Protein AF-A0A7W7GGV2-F1 (afdb_monomer)

Mean predicted aligned error: 8.54 Å

Organism: NCBI:txid68233

InterPro domains:
  IPR011251 Luciferase-like domain [PF00296] (2-219)
  IPR036661 Luciferase-like domain superfamily [G3DSA:3.20.20.30] (1-245)
  IPR036661 Luciferase-like domain superfamily [SSF51679] (3-219)
  IPR050564 F420-dependent glucose-6-phosphate dehydrogenase/mer [PTHR43244] (4-189)

Foldseek 3Di:
DALLQDPLLVLLVVLLVCCVVVVNPAAAEYENAACCCNCVVRVTDSPPSLQSVLQSLVQSVCQQVQHFGADDGPVDGVPDPDDPHDGDHDPRYRPDDHFYEYADQALSVLLSRLARGQEYQDDLDDPQQCVPRRVVSSVNSVVVNVHDCPRYDYNYDDDDDDDPDVVSVVVVLLVVLVVLLCLLAPSHDPVDRSSVVRVCSSVCVPLSVQSNVCVVVVHPCSSVSDDPPPRPDDPDDDDDDPDPDPDPDPDDDDD

Radius of gyration: 21.1 Å; Cα contacts (8 Å, |Δi|>4): 360; chains: 1; bounding box: 54×41×68 Å

Solvent-accessible surface area (backbone atoms only — not comparable to full-atom values): 14900 Å² total; per-residue (Å²): 86,54,64,71,80,52,59,41,68,60,53,32,53,52,47,34,53,46,18,53,75,52,70,63,72,42,68,44,50,36,27,68,76,51,53,68,52,34,36,65,70,67,69,32,83,74,61,65,56,67,59,43,49,51,54,33,51,54,48,24,49,35,50,54,74,52,40,62,38,70,42,88,56,96,76,48,58,37,46,56,83,97,63,92,62,64,64,51,55,68,89,73,70,48,83,50,78,72,51,39,24,31,46,46,62,50,56,67,46,26,21,49,30,31,46,78,34,40,20,38,41,48,67,77,79,47,83,92,21,32,58,70,49,46,46,47,30,23,52,53,10,15,55,75,56,76,45,68,70,91,71,50,45,79,49,66,80,81,90,84,85,88,57,95,46,70,66,53,37,53,52,50,51,58,52,51,38,47,56,50,42,40,46,39,44,59,75,39,53,99,89,52,39,64,55,26,55,33,38,32,58,34,75,34,45,69,60,38,50,52,34,32,53,31,50,74,71,70,42,87,60,41,59,65,79,61,68,78,79,79,76,78,66,78,80,96,72,91,82,91,74,88,78,85,79,81,77,88,73,85,81,80,80,82,131

Nearest PDB structures (foldseek):
  1rhc-assembly1_A-2  TM=8.806E-01  e=1.059E-05  Methanoculleus thermophilus
  8cbb-asse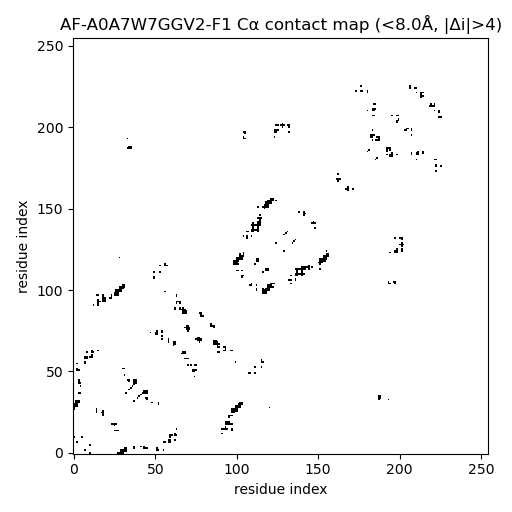mbly1_B  TM=6.828E-01  e=8.511E-06  Enhygromyxa salina
  8cbb-assembly2_C  TM=6.968E-01  e=1.640E-05  Enhygromyxa salina
  2b81-assembly2_C  TM=7.596E-01  e=6.795E-05  Bacillus cereus
  6fri-assembly2_C  TM=6.519E-01  e=1.452E-03  Photobacterium leiognathi

Secondary structure (DSSP, 8-state):
-BTTSS-HHHHHHHHHHHHHHHTS---EEEB---HIIIIIIT------HHHHHHHHHHHHHHHHTT----EE-SS-EESPTTSS------SS--SS---EEEE--SHHHHHHHHHH-SEEEE-S--HHHHIIIIIHHHHHHHHHTT--GGG-EEEE-------SSHHHHHHHHHHHHHHHHHHHHHSS-SS--HHHHHHIIIIIHHHHHHHHHHHHTT-GGGGGS--GGGTS---S-S-----------------

Sequence (255 aa):
MQVGTRPPVALAQTAITLSNLSGNRFLLGLGPSGPQVIDGLHGVPFARPLARMRETVEIVRQVVDGGKISCSGSEFDIPLPGGEAVPMRLSMRAEHPVPVHLAALSPAMLRLTGQVADGWLGTSFVPEGAAEACFTPLDGGLAAAGRAPAGFEVCQGAEVAFARDEEALAAMVAGRKRELAFSLGSMGSASTNFYNRAHIRQGWAEVAAEVRRRRQAGDGTVRQVWSPTRWCWPPRSSARRRWSGGACVSGATPG

pLDDT: mean 84.57, std 20.29, range [26.52, 98.75]

Structure (mmCIF, N/CA/C/O backbone):
data_AF-A0A7W7GGV2-F1
#
_entry.id   AF-A0A7W7GGV2-F1
#
loop_
_atom_site.group_PDB
_atom_site.id
_atom_site.type_symbol
_atom_site.label_atom_id
_atom_site.label_alt_id
_atom_site.label_comp_id
_atom_site.label_asym_id
_atom_site.label_entity_id
_atom_site.label_seq_id
_atom_site.pdbx_PDB_ins_code
_atom_site.Cartn_x
_atom_site.Cartn_y
_atom_site.Cartn_z
_atom_site.occupancy
_atom_site.B_iso_or_equiv
_atom_site.auth_seq_id
_atom_site.auth_comp_id
_atom_site.auth_asym_id
_atom_site.auth_atom_id
_atom_site.pdbx_PDB_model_num
ATOM 1 N N . MET A 1 1 ? -4.583 5.783 -1.902 1.00 93.44 1 MET A N 1
ATOM 2 C CA . MET A 1 1 ? -4.265 6.864 -0.945 1.00 93.44 1 MET A CA 1
ATOM 3 C C . MET A 1 1 ? -2.940 6.560 -0.260 1.00 93.44 1 MET A C 1
ATOM 5 O O . MET A 1 1 ? -2.600 5.394 -0.099 1.00 93.44 1 MET A O 1
ATOM 9 N N . GLN A 1 2 ? -2.171 7.588 0.095 1.00 93.62 2 GLN A N 1
ATOM 10 C CA . GLN A 1 2 ? -0.872 7.428 0.754 1.00 93.62 2 GLN A CA 1
ATOM 11 C C . GLN A 1 2 ? -1.061 7.473 2.274 1.00 93.62 2 GLN A C 1
ATOM 13 O O . GLN A 1 2 ? -1.612 8.443 2.785 1.00 93.62 2 GLN A O 1
ATOM 18 N N . VAL A 1 3 ? -0.612 6.450 3.005 1.00 93.44 3 VAL A N 1
ATOM 19 C CA . VAL A 1 3 ? -0.875 6.345 4.461 1.00 93.44 3 VAL A CA 1
ATOM 20 C C . VAL A 1 3 ? -0.076 7.336 5.312 1.00 93.44 3 VAL A C 1
ATOM 22 O O . VAL A 1 3 ? -0.383 7.544 6.479 1.00 93.44 3 VAL A O 1
ATOM 25 N N . GLY A 1 4 ? 0.958 7.960 4.743 1.00 89.94 4 GLY A N 1
ATOM 26 C CA . GLY A 1 4 ? 1.766 8.967 5.434 1.00 89.94 4 GLY A CA 1
ATOM 27 C C . GLY A 1 4 ? 1.165 10.373 5.426 1.00 89.94 4 GLY A C 1
ATOM 28 O O . GLY A 1 4 ? 1.614 11.210 6.192 1.00 89.94 4 GLY A O 1
ATOM 29 N N . THR A 1 5 ? 0.171 10.662 4.583 1.00 93.62 5 THR A N 1
ATOM 30 C CA . THR A 1 5 ? -0.235 12.056 4.316 1.00 93.62 5 THR A CA 1
ATOM 31 C C . THR A 1 5 ? -1.519 12.480 5.017 1.00 93.62 5 THR A C 1
ATOM 33 O O . THR A 1 5 ? -1.871 13.657 4.990 1.00 93.62 5 THR A O 1
ATOM 36 N N . ARG A 1 6 ? -2.246 11.536 5.625 1.00 92.75 6 ARG A N 1
ATOM 37 C CA . ARG A 1 6 ? -3.517 11.780 6.316 1.00 92.75 6 ARG A CA 1
ATOM 38 C C . ARG A 1 6 ? -3.651 10.847 7.519 1.00 92.75 6 ARG A C 1
ATOM 40 O O . ARG A 1 6 ? -3.224 9.697 7.418 1.00 92.75 6 ARG A O 1
ATOM 47 N N . PRO A 1 7 ? -4.276 11.292 8.622 1.00 95.44 7 PRO A N 1
ATOM 48 C CA . PRO A 1 7 ? -4.556 10.412 9.748 1.00 95.44 7 PRO A CA 1
ATOM 49 C C . PRO A 1 7 ? -5.546 9.293 9.353 1.00 95.44 7 PRO A C 1
ATOM 51 O O . PRO A 1 7 ? -6.434 9.532 8.525 1.00 95.44 7 PRO A O 1
ATOM 54 N N . PRO A 1 8 ? -5.451 8.091 9.959 1.00 97.06 8 PRO A N 1
ATOM 55 C CA . PRO A 1 8 ? -6.276 6.934 9.592 1.00 97.06 8 PRO A CA 1
ATOM 56 C C . PRO A 1 8 ? -7.789 7.178 9.661 1.00 97.06 8 PRO A C 1
ATOM 58 O O . PRO A 1 8 ? -8.525 6.733 8.782 1.00 97.06 8 PRO A O 1
ATOM 61 N N . VAL A 1 9 ? -8.261 7.947 10.648 1.00 97.31 9 VAL A N 1
ATOM 62 C CA . VAL A 1 9 ? -9.690 8.281 10.784 1.00 97.31 9 VAL A CA 1
ATOM 63 C C . VAL A 1 9 ? -10.186 9.118 9.598 1.00 97.31 9 VAL A C 1
ATOM 65 O O . VAL A 1 9 ? -11.257 8.840 9.067 1.00 97.31 9 VAL A O 1
ATOM 68 N N . ALA A 1 10 ? -9.393 10.077 9.107 1.00 97.31 10 ALA A N 1
ATOM 69 C CA . ALA A 1 10 ? -9.760 10.879 7.936 1.00 97.31 10 ALA A CA 1
ATOM 70 C C . ALA A 1 10 ? -9.770 10.046 6.640 1.00 97.31 10 ALA A C 1
ATOM 72 O O . ALA A 1 10 ? -10.610 10.257 5.758 1.00 97.31 10 ALA A O 1
ATOM 73 N N . LEU A 1 11 ? -8.859 9.070 6.523 1.00 97.50 11 LEU A N 1
ATOM 74 C CA . LEU A 1 11 ? -8.878 8.098 5.425 1.00 97.50 11 LEU A CA 1
ATOM 75 C C . LEU A 1 11 ? -10.167 7.270 5.454 1.00 97.50 11 LEU A C 1
ATOM 77 O O . LEU A 1 11 ? -10.828 7.148 4.425 1.00 97.50 11 LEU A O 1
ATOM 81 N N . ALA A 1 12 ? -10.554 6.768 6.628 1.00 97.12 12 ALA A N 1
ATOM 82 C CA . ALA A 1 12 ? -11.779 5.997 6.799 1.00 97.12 12 ALA A CA 1
ATOM 83 C C . ALA A 1 12 ? -13.041 6.823 6.507 1.00 97.12 12 ALA A C 1
ATOM 85 O O . ALA A 1 12 ? -13.909 6.354 5.779 1.00 97.12 12 ALA A O 1
ATOM 86 N N . GLN A 1 13 ? -13.122 8.073 6.979 1.00 97.56 13 GLN A N 1
ATOM 87 C CA . GLN A 1 13 ? -14.221 8.989 6.638 1.00 97.56 13 GLN A CA 1
ATOM 88 C C . GLN A 1 13 ? -14.349 9.174 5.124 1.00 97.56 13 GLN A C 1
ATOM 90 O O . GLN A 1 13 ? -15.439 9.059 4.570 1.00 97.56 13 GLN A O 1
ATOM 95 N N . THR A 1 14 ? -13.224 9.403 4.440 1.00 97.50 14 THR A N 1
ATOM 96 C CA . THR A 1 14 ? -13.209 9.525 2.976 1.00 97.50 14 THR A CA 1
ATOM 97 C C . THR A 1 14 ? -13.708 8.238 2.316 1.00 97.50 14 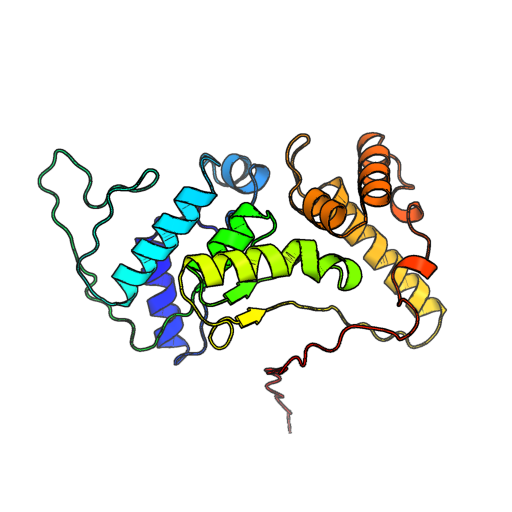THR A C 1
ATOM 99 O O . THR A 1 14 ? -14.510 8.289 1.387 1.00 97.50 14 THR A O 1
ATOM 102 N N . ALA A 1 15 ? -13.254 7.083 2.805 1.00 97.69 15 ALA A N 1
ATOM 103 C CA . ALA A 1 15 ? -13.617 5.782 2.265 1.00 97.69 15 ALA A CA 1
ATOM 104 C C . ALA A 1 15 ? -15.111 5.463 2.446 1.00 97.69 15 ALA A C 1
ATOM 106 O O . ALA A 1 15 ? -15.751 5.024 1.496 1.00 97.69 15 ALA A O 1
ATOM 107 N N . ILE A 1 16 ? -15.675 5.747 3.625 1.00 97.75 16 ILE A N 1
ATOM 108 C CA . ILE A 1 16 ? -17.109 5.600 3.914 1.00 97.75 16 ILE A CA 1
ATOM 109 C C . ILE A 1 16 ? -17.928 6.482 2.972 1.00 97.75 16 ILE A C 1
ATOM 111 O O . ILE A 1 16 ? -18.834 5.987 2.306 1.00 97.75 16 ILE A O 1
ATOM 115 N N . THR A 1 17 ? -17.578 7.767 2.857 1.00 97.62 17 THR A N 1
ATOM 116 C CA . THR A 1 17 ? -18.287 8.700 1.972 1.00 97.62 17 THR A CA 1
ATOM 117 C C . THR A 1 17 ? -18.291 8.204 0.529 1.00 97.62 17 THR A C 1
ATOM 119 O O . THR A 1 17 ? -19.341 8.159 -0.104 1.00 97.62 17 THR A O 1
ATOM 122 N N . LEU A 1 18 ? -17.132 7.799 0.002 1.00 97.88 18 LEU A N 1
ATOM 123 C CA . LEU A 1 18 ? -17.033 7.307 -1.373 1.00 97.88 18 LEU A CA 1
ATOM 124 C C . LEU A 1 18 ? -17.761 5.972 -1.563 1.00 97.88 18 LEU A C 1
ATOM 126 O O . LEU A 1 18 ? -18.391 5.778 -2.599 1.00 97.88 18 LEU A O 1
ATOM 130 N N . SER A 1 19 ? -17.719 5.076 -0.575 1.00 97.56 19 SER A N 1
ATOM 131 C CA . SER A 1 19 ? -18.444 3.805 -0.629 1.00 97.56 19 SER A CA 1
ATOM 132 C C . SER A 1 19 ? -19.952 4.017 -0.712 1.00 97.56 19 SER A C 1
ATOM 134 O O . SER A 1 19 ? -20.564 3.539 -1.672 1.00 97.56 19 SER A O 1
ATOM 136 N N . ASN A 1 20 ? -20.523 4.820 0.191 1.00 97.31 20 ASN A N 1
ATOM 137 C CA . ASN A 1 20 ? -21.957 5.114 0.203 1.00 97.31 20 ASN A CA 1
ATOM 138 C C . ASN A 1 20 ? -22.382 5.846 -1.084 1.00 97.31 20 ASN A C 1
ATOM 140 O O . ASN A 1 20 ? -23.326 5.427 -1.747 1.00 97.31 20 ASN A O 1
ATOM 144 N N . LEU A 1 21 ? -21.638 6.876 -1.516 1.00 97.75 21 LEU A N 1
ATOM 145 C CA . LEU A 1 21 ? -21.943 7.607 -2.757 1.00 97.75 21 LEU A CA 1
ATOM 146 C C . LEU A 1 21 ? -21.867 6.729 -4.009 1.00 97.75 21 LEU A C 1
ATOM 148 O O . LEU A 1 21 ? -22.590 6.947 -4.979 1.00 97.75 21 LEU A O 1
ATOM 152 N N . SER A 1 22 ? -20.954 5.759 -4.018 1.00 97.31 22 SER A N 1
ATOM 153 C CA . SER A 1 22 ? -20.760 4.886 -5.171 1.00 97.31 22 SER A CA 1
ATOM 154 C C . SER A 1 22 ? -21.764 3.734 -5.240 1.00 97.31 22 SER A C 1
ATOM 156 O O . SER A 1 22 ? -21.856 3.113 -6.301 1.00 97.31 22 SER A O 1
ATOM 158 N N . GLY A 1 23 ? -22.496 3.450 -4.156 1.00 95.06 23 GLY A N 1
ATOM 159 C CA . GLY A 1 23 ? -23.357 2.274 -4.042 1.00 95.06 23 GLY A CA 1
ATOM 160 C C . GLY A 1 23 ? -22.554 0.972 -4.075 1.00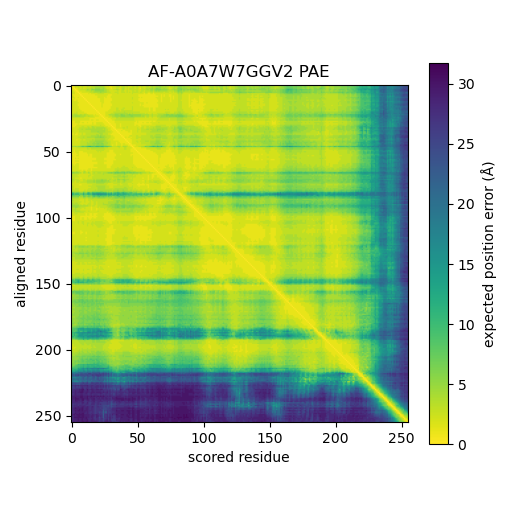 95.06 23 GLY A C 1
ATOM 161 O O . GLY A 1 23 ? -22.810 0.119 -4.921 1.00 95.06 23 GLY A O 1
ATOM 162 N N . ASN A 1 24 ? -21.549 0.843 -3.200 1.00 94.06 24 ASN A N 1
ATOM 163 C CA . ASN A 1 24 ? -20.688 -0.345 -3.072 1.00 94.06 24 ASN A CA 1
ATOM 164 C C . ASN A 1 24 ? -19.761 -0.614 -4.281 1.00 94.06 24 ASN A C 1
ATOM 166 O O . ASN A 1 24 ? -19.466 -1.761 -4.611 1.00 94.06 24 ASN A O 1
ATOM 170 N N . ARG A 1 25 ? -19.295 0.436 -4.971 1.00 95.81 25 ARG A N 1
ATOM 171 C CA . ARG A 1 25 ? -18.333 0.324 -6.094 1.00 95.81 25 ARG A CA 1
ATOM 172 C C . ARG A 1 25 ? -16.939 0.855 -5.758 1.00 95.81 25 ARG A C 1
ATOM 174 O O . ARG A 1 25 ? -16.064 0.897 -6.621 1.00 95.81 25 ARG A O 1
ATOM 181 N N . PHE A 1 26 ? -16.738 1.303 -4.524 1.00 96.75 26 PHE A N 1
ATOM 182 C CA . PHE A 1 26 ? -15.475 1.851 -4.055 1.00 96.75 26 PHE A CA 1
ATOM 183 C C . PHE A 1 26 ? -14.639 0.786 -3.342 1.00 96.75 26 PHE A C 1
ATOM 185 O O . PHE A 1 26 ? -15.142 0.059 -2.490 1.00 96.75 26 PHE A O 1
ATOM 192 N N . LEU A 1 27 ? -13.337 0.775 -3.628 1.00 96.44 27 LEU A N 1
ATOM 193 C CA . LEU A 1 27 ? -12.328 0.057 -2.852 1.00 96.44 27 LEU A CA 1
ATOM 194 C C . LEU A 1 27 ? -11.275 1.039 -2.334 1.00 96.44 27 LEU A C 1
ATOM 196 O O . LEU A 1 27 ? -10.872 1.978 -3.029 1.00 96.44 27 LEU A O 1
ATOM 200 N N . LEU A 1 28 ? -10.801 0.819 -1.110 1.00 98.31 28 LEU A N 1
ATOM 201 C CA . LEU A 1 28 ? -9.773 1.642 -0.490 1.00 98.31 28 LEU A CA 1
ATOM 202 C C . LEU A 1 28 ? -8.383 1.086 -0.811 1.00 98.31 28 LEU A C 1
ATOM 204 O O . LEU A 1 28 ? -7.851 0.231 -0.108 1.00 98.31 28 LEU A O 1
ATOM 208 N N . GLY A 1 29 ? -7.757 1.625 -1.855 1.00 98.12 29 GLY A N 1
ATOM 209 C CA . GLY A 1 29 ? -6.344 1.374 -2.136 1.00 98.12 29 GLY A CA 1
ATOM 210 C C . GLY A 1 29 ? -5.430 2.189 -1.216 1.00 98.12 29 GLY A C 1
ATOM 211 O O . GLY A 1 29 ? -5.535 3.418 -1.191 1.00 98.12 29 GLY A O 1
ATOM 212 N N . LEU A 1 30 ? -4.490 1.556 -0.515 1.00 98.38 30 LEU A N 1
ATOM 213 C CA . LEU A 1 30 ? -3.506 2.196 0.365 1.00 98.38 30 LEU A CA 1
ATOM 214 C C . LEU A 1 30 ? -2.074 1.873 -0.071 1.00 98.38 30 LEU A C 1
ATOM 216 O O . LEU A 1 30 ? -1.778 0.769 -0.509 1.00 98.38 30 LEU A O 1
ATOM 220 N N . GLY A 1 31 ? -1.156 2.826 0.070 1.00 96.56 31 GLY A N 1
ATOM 221 C CA . GLY A 1 31 ? 0.263 2.607 -0.210 1.00 96.56 31 GLY A CA 1
ATOM 222 C C . GLY A 1 31 ? 1.163 3.447 0.695 1.00 96.56 31 GLY A C 1
ATOM 223 O O . GLY A 1 31 ? 0.764 4.539 1.106 1.00 96.56 31 GLY A O 1
ATOM 224 N N . PRO A 1 32 ? 2.384 2.976 1.006 1.00 94.06 32 PRO A N 1
ATOM 225 C CA . PRO A 1 32 ? 3.334 3.732 1.821 1.00 94.06 32 PRO A CA 1
ATOM 226 C C . PRO A 1 32 ? 3.941 4.914 1.057 1.00 94.06 32 PRO A C 1
ATOM 228 O O . PRO A 1 32 ? 4.395 5.867 1.677 1.00 94.06 32 PRO A O 1
ATOM 231 N N . SER A 1 33 ? 3.929 4.866 -0.283 1.00 92.25 33 SER A N 1
ATOM 232 C CA . SER A 1 33 ? 4.767 5.716 -1.136 1.00 92.25 33 SER A CA 1
ATOM 233 C C . SER A 1 33 ? 6.265 5.527 -0.820 1.00 92.25 33 SER A C 1
ATOM 235 O O . SER A 1 33 ? 6.659 4.504 -0.254 1.00 92.25 33 SER A O 1
ATOM 237 N N . GLY A 1 34 ? 7.114 6.462 -1.250 1.00 90.31 34 GLY A N 1
ATOM 238 C CA . GLY A 1 34 ? 8.551 6.475 -0.965 1.00 90.31 34 GLY A CA 1
ATOM 239 C C . GLY A 1 34 ? 9.010 7.776 -0.299 1.00 90.31 34 GLY A C 1
ATOM 240 O O . GLY A 1 34 ? 8.268 8.761 -0.311 1.00 90.31 34 GLY A O 1
ATOM 241 N N . PRO A 1 35 ? 10.248 7.812 0.228 1.00 89.62 35 PRO A N 1
ATOM 242 C CA . PRO A 1 35 ? 10.761 8.940 1.012 1.00 89.62 35 PRO A CA 1
ATOM 243 C C . PRO A 1 35 ? 10.778 10.257 0.228 1.00 89.62 35 PRO A C 1
ATOM 245 O O . PRO A 1 35 ? 10.416 11.294 0.761 1.00 89.62 35 PRO A O 1
ATOM 248 N N . GLN A 1 36 ? 11.082 10.234 -1.075 1.00 88.81 36 GLN A N 1
ATOM 249 C CA . GLN A 1 36 ? 11.046 11.450 -1.904 1.00 88.81 36 GLN A CA 1
ATOM 250 C C . GLN A 1 36 ? 9.672 12.135 -1.907 1.00 88.81 36 GLN A C 1
ATOM 252 O O . GLN A 1 36 ? 9.596 13.355 -1.977 1.00 88.81 36 GLN A O 1
ATOM 257 N N . VAL A 1 37 ? 8.593 11.356 -1.832 1.00 90.56 37 VAL A N 1
ATOM 258 C CA . VAL A 1 37 ? 7.229 11.887 -1.827 1.00 90.56 37 VAL A CA 1
ATOM 259 C C . VAL A 1 37 ? 6.793 12.212 -0.401 1.00 90.56 37 VAL A C 1
ATOM 261 O O . VAL A 1 37 ? 6.268 13.288 -0.153 1.00 90.56 37 VAL A O 1
ATOM 264 N N . ILE A 1 38 ? 7.011 11.305 0.550 1.00 92.81 38 ILE A N 1
ATOM 265 C CA . ILE A 1 38 ? 6.524 11.483 1.924 1.00 92.81 38 ILE A CA 1
ATOM 266 C C . ILE A 1 38 ? 7.350 12.534 2.678 1.00 92.81 38 ILE A C 1
ATOM 268 O O . ILE A 1 38 ? 6.776 13.532 3.112 1.00 92.81 38 ILE A O 1
ATOM 272 N N . ASP A 1 39 ? 8.677 12.385 2.724 1.00 91.44 39 ASP A N 1
ATOM 273 C CA . ASP A 1 39 ? 9.565 13.377 3.344 1.00 91.44 39 ASP A CA 1
ATOM 274 C C . ASP A 1 39 ? 9.662 14.634 2.479 1.00 91.44 39 ASP A C 1
ATOM 276 O O . ASP A 1 39 ? 9.472 15.748 2.956 1.00 91.44 39 ASP A O 1
ATOM 280 N N . GLY A 1 40 ? 9.966 14.453 1.189 1.00 90.94 40 GLY A N 1
ATOM 281 C CA . GLY A 1 40 ? 10.350 15.560 0.312 1.00 90.94 40 GLY A CA 1
ATOM 282 C C . GLY A 1 40 ? 9.188 16.448 -0.133 1.00 90.94 40 GLY A C 1
ATOM 283 O O . GLY A 1 40 ? 9.318 17.667 -0.111 1.00 90.94 40 GLY A O 1
ATOM 284 N N . LEU A 1 41 ? 8.061 15.856 -0.545 1.00 92.69 41 LEU A N 1
ATOM 285 C CA . LEU A 1 41 ? 6.909 16.615 -1.052 1.00 92.69 41 LEU A CA 1
ATOM 286 C C . LEU A 1 41 ? 5.906 16.966 0.053 1.00 92.69 41 LEU A C 1
ATOM 288 O O . LEU A 1 41 ? 5.369 18.070 0.055 1.00 92.69 41 LEU A O 1
ATOM 292 N N . HIS A 1 42 ? 5.629 16.038 0.970 1.00 94.44 42 HIS A N 1
ATOM 293 C CA . HIS A 1 42 ? 4.619 16.239 2.013 1.00 94.44 42 HIS A CA 1
ATOM 294 C C . HIS A 1 42 ? 5.185 16.723 3.351 1.00 94.44 42 HIS A C 1
ATOM 296 O O . HIS A 1 42 ? 4.399 17.100 4.216 1.00 94.44 42 HIS A O 1
ATOM 302 N N . GLY A 1 43 ? 6.510 16.721 3.536 1.00 93.69 43 GLY A N 1
ATOM 303 C CA . GLY A 1 43 ? 7.136 17.153 4.787 1.00 93.69 43 GLY A CA 1
ATOM 304 C C . GLY A 1 43 ? 6.821 16.247 5.980 1.00 93.69 43 GLY A C 1
ATOM 305 O O . GLY A 1 43 ? 6.914 16.690 7.122 1.00 93.69 43 GLY A O 1
ATOM 306 N N . VAL A 1 44 ? 6.418 14.994 5.738 1.00 93.81 44 VAL A N 1
ATOM 307 C CA . VAL A 1 44 ? 6.100 14.022 6.792 1.00 93.81 44 VAL A CA 1
ATOM 308 C C . VAL A 1 44 ? 7.221 12.989 6.875 1.00 93.81 44 VAL A C 1
ATOM 310 O O . VAL A 1 44 ? 7.574 12.440 5.838 1.00 93.81 44 VAL A O 1
ATOM 313 N N . PRO A 1 45 ? 7.733 12.645 8.072 1.00 91.75 45 PRO A N 1
ATOM 314 C CA . PRO A 1 45 ? 8.748 11.608 8.210 1.00 91.75 45 PRO A CA 1
ATOM 315 C C . PRO A 1 45 ? 8.308 10.243 7.652 1.00 91.75 45 PRO A C 1
ATOM 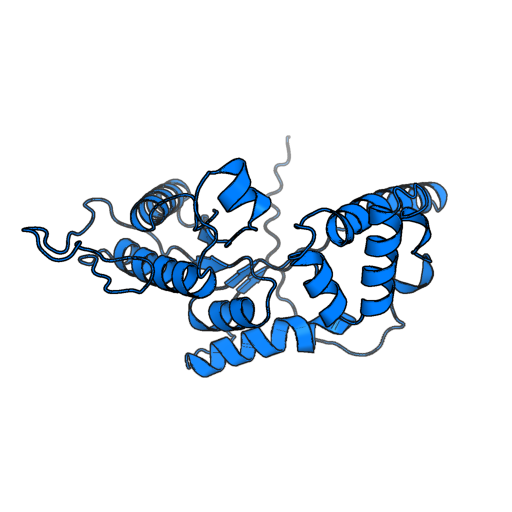317 O O . PRO A 1 45 ? 7.323 9.650 8.100 1.00 91.75 45 PRO A O 1
ATOM 320 N N . PHE A 1 46 ? 9.088 9.684 6.730 1.00 91.44 46 PHE A N 1
ATOM 321 C CA . PHE A 1 46 ? 8.950 8.339 6.184 1.00 91.44 46 PHE A CA 1
ATOM 322 C C . PHE A 1 46 ? 9.567 7.313 7.144 1.00 91.44 46 PHE A C 1
ATOM 324 O O . PHE A 1 46 ? 10.547 6.626 6.845 1.00 91.44 46 PHE A O 1
ATOM 331 N N . ALA A 1 47 ? 8.984 7.214 8.336 1.00 87.94 47 ALA A N 1
ATOM 332 C CA . ALA A 1 47 ? 9.392 6.272 9.367 1.00 87.94 47 ALA A CA 1
ATOM 333 C C . ALA A 1 47 ? 8.461 5.053 9.411 1.00 87.94 47 ALA A C 1
ATOM 335 O O . ALA A 1 47 ? 7.262 5.151 9.158 1.00 87.94 47 ALA A O 1
ATOM 336 N N . ARG A 1 48 ? 9.044 3.886 9.724 1.00 92.88 48 ARG A N 1
ATOM 337 C CA . ARG A 1 48 ? 8.343 2.628 10.059 1.00 92.88 48 ARG A CA 1
ATOM 338 C C . ARG A 1 48 ? 7.106 2.331 9.177 1.00 92.88 48 ARG A C 1
ATOM 340 O O . ARG A 1 48 ? 6.033 2.025 9.697 1.00 92.88 48 ARG A O 1
ATOM 347 N N . PRO A 1 49 ? 7.236 2.320 7.833 1.00 94.44 49 PRO A N 1
ATOM 348 C CA . PRO A 1 49 ? 6.090 2.213 6.923 1.00 94.44 49 PRO A CA 1
ATOM 349 C C . PRO A 1 49 ? 5.259 0.934 7.108 1.00 94.44 49 PRO A C 1
ATOM 351 O O . PRO A 1 49 ? 4.069 0.936 6.809 1.00 94.44 49 PRO A O 1
ATOM 354 N N . LEU A 1 50 ? 5.863 -0.157 7.598 1.00 96.94 50 LEU A N 1
ATOM 355 C CA . LEU A 1 50 ? 5.152 -1.404 7.910 1.00 96.94 50 LEU A CA 1
ATOM 356 C C . LEU A 1 50 ? 4.198 -1.247 9.097 1.00 96.94 50 LEU A C 1
ATOM 358 O O . LEU A 1 50 ? 3.037 -1.630 8.984 1.00 96.94 50 LEU A O 1
ATOM 362 N N . ALA A 1 51 ? 4.682 -0.683 10.207 1.00 97.31 51 ALA A N 1
ATOM 363 C CA . ALA A 1 51 ? 3.865 -0.451 11.395 1.00 97.31 51 ALA A CA 1
ATOM 364 C C . ALA A 1 51 ? 2.744 0.540 11.077 1.00 97.31 51 ALA A C 1
ATOM 366 O O . ALA A 1 51 ? 1.575 0.245 11.300 1.00 97.31 51 ALA A O 1
ATOM 367 N N . ARG A 1 52 ? 3.087 1.639 10.393 1.00 97.25 52 ARG A N 1
ATOM 368 C CA . ARG A 1 52 ? 2.116 2.660 9.989 1.00 97.25 52 ARG A CA 1
ATOM 369 C C . ARG A 1 52 ? 1.010 2.080 9.130 1.00 97.25 52 ARG A C 1
ATOM 371 O O . ARG A 1 52 ? -0.157 2.382 9.354 1.00 97.25 52 ARG A O 1
ATOM 378 N N . MET A 1 53 ? 1.368 1.255 8.146 1.00 98.31 53 MET A N 1
ATOM 379 C CA . MET A 1 53 ? 0.390 0.601 7.284 1.00 98.31 53 MET A CA 1
ATOM 380 C C . MET A 1 53 ? -0.528 -0.325 8.086 1.00 98.31 53 MET A C 1
ATOM 382 O O . MET A 1 53 ? -1.742 -0.225 7.941 1.00 98.31 53 MET A O 1
ATOM 386 N N . ARG A 1 54 ? 0.034 -1.187 8.945 1.00 98.38 54 ARG A N 1
ATOM 387 C CA . ARG A 1 54 ? -0.739 -2.103 9.796 1.00 98.38 54 ARG A CA 1
ATOM 388 C C . ARG A 1 54 ? -1.745 -1.343 10.657 1.00 98.38 54 ARG A C 1
ATOM 390 O O . ARG A 1 54 ? -2.941 -1.587 10.542 1.00 98.38 54 ARG A O 1
ATOM 397 N N . GLU A 1 55 ? -1.252 -0.404 11.456 1.00 98.25 55 GLU A N 1
ATOM 398 C CA . GLU A 1 55 ? -2.070 0.350 12.406 1.00 98.25 55 GLU A CA 1
ATOM 399 C C . GLU A 1 55 ? -3.119 1.203 11.669 1.00 98.25 55 GLU A C 1
ATOM 401 O O . GLU A 1 55 ? -4.264 1.297 12.102 1.00 98.25 55 GLU A O 1
ATOM 406 N N . THR A 1 56 ? -2.785 1.746 10.487 1.00 98.44 56 THR A N 1
ATOM 407 C CA . THR A 1 56 ? -3.765 2.438 9.630 1.00 98.44 56 THR A CA 1
ATOM 408 C C . THR A 1 56 ? -4.904 1.510 9.217 1.00 98.44 56 THR A C 1
ATOM 410 O O . THR A 1 56 ? -6.061 1.905 9.317 1.00 98.44 56 THR A O 1
ATOM 413 N N . VAL A 1 57 ? -4.603 0.295 8.745 1.00 98.50 57 VAL A N 1
ATOM 414 C CA . VAL A 1 57 ? -5.635 -0.672 8.332 1.00 98.50 57 VAL A CA 1
ATOM 415 C C . VAL A 1 57 ? -6.506 -1.075 9.521 1.00 98.50 57 VAL A C 1
ATOM 417 O O . VAL A 1 57 ? -7.727 -1.102 9.392 1.00 98.50 57 VAL A O 1
ATOM 420 N N . GLU A 1 58 ? -5.902 -1.338 10.678 1.00 98.00 58 GLU A N 1
ATOM 421 C CA . GLU A 1 58 ? -6.619 -1.691 11.908 1.00 98.00 58 GLU A CA 1
ATOM 422 C C . GLU A 1 58 ? -7.571 -0.571 12.351 1.00 98.00 58 GLU A C 1
ATOM 424 O O . GLU A 1 58 ? -8.752 -0.829 12.588 1.00 98.00 58 GLU A O 1
ATOM 429 N N . ILE A 1 59 ? -7.106 0.683 12.380 1.00 98.31 59 ILE A N 1
ATOM 430 C CA . ILE A 1 59 ? -7.951 1.836 12.722 1.00 98.31 59 ILE A CA 1
ATOM 431 C C . ILE A 1 59 ? -9.055 2.035 11.677 1.00 98.31 59 ILE A C 1
ATOM 433 O O . ILE A 1 59 ? -10.206 2.257 12.045 1.00 98.31 59 ILE A O 1
ATOM 437 N N . VAL A 1 60 ? -8.740 1.941 10.380 1.00 98.00 60 VAL A N 1
ATOM 438 C CA . VAL A 1 60 ? -9.744 2.068 9.312 1.00 98.00 60 VAL A CA 1
ATOM 439 C C . VAL A 1 60 ? -10.852 1.030 9.481 1.00 98.00 60 VAL A C 1
ATOM 441 O O . VAL A 1 60 ? -12.022 1.394 9.383 1.00 98.00 60 VAL A O 1
ATOM 444 N N . ARG A 1 61 ? -10.509 -0.228 9.787 1.00 97.56 61 ARG A N 1
ATOM 445 C CA . ARG A 1 61 ? -11.501 -1.284 10.038 1.00 97.56 61 ARG A CA 1
ATOM 446 C C . ARG A 1 61 ? -12.384 -0.953 11.241 1.00 97.56 61 ARG A C 1
ATOM 448 O O . ARG A 1 61 ? -13.597 -0.937 11.087 1.00 97.56 61 ARG A O 1
ATOM 455 N N . GLN A 1 62 ? -11.804 -0.547 12.375 1.00 97.38 62 GLN A N 1
ATOM 456 C CA . GLN A 1 62 ? -12.588 -0.128 13.551 1.00 97.38 62 GLN A CA 1
ATOM 457 C C . GLN A 1 62 ? -13.582 1.002 13.235 1.00 97.38 62 GLN A C 1
ATOM 459 O O . GLN A 1 62 ? -14.717 0.995 13.718 1.00 97.38 62 GLN A O 1
ATOM 464 N N . VAL A 1 63 ? -13.156 1.981 12.428 1.00 97.50 63 VAL A N 1
ATOM 465 C CA . VAL A 1 63 ? -14.002 3.107 12.013 1.00 97.50 63 VAL A CA 1
ATOM 466 C C . VAL A 1 63 ? -15.154 2.627 11.125 1.00 97.50 63 VAL A C 1
ATOM 468 O O . VAL A 1 63 ? -16.299 3.018 11.356 1.00 97.50 63 VAL A O 1
ATOM 471 N N . VAL A 1 64 ? -14.858 1.795 10.123 1.00 97.06 64 VAL A N 1
ATOM 472 C CA . VAL A 1 64 ? -15.846 1.253 9.174 1.00 97.06 64 VAL A CA 1
ATOM 473 C C . VAL A 1 64 ? -16.855 0.344 9.879 1.00 97.06 64 VAL A C 1
ATOM 475 O O . VAL A 1 64 ? -18.051 0.477 9.630 1.00 97.06 64 VAL A O 1
ATOM 478 N N . ASP A 1 65 ? -16.403 -0.481 10.825 1.00 96.19 65 ASP A N 1
ATOM 479 C CA . ASP A 1 65 ? -17.253 -1.348 11.656 1.00 96.19 65 ASP A CA 1
ATOM 480 C C . ASP A 1 65 ? -18.164 -0.541 12.602 1.00 96.19 65 ASP A C 1
ATOM 482 O O . ASP A 1 65 ? -19.128 -1.055 13.172 1.00 96.19 65 ASP A O 1
ATOM 486 N N . GLY A 1 66 ? -17.877 0.752 12.782 1.00 95.12 66 GLY A N 1
ATOM 487 C CA . GLY A 1 66 ? -18.713 1.669 13.543 1.00 95.12 66 GLY A CA 1
ATOM 488 C C . GLY A 1 66 ? -18.538 1.588 15.063 1.00 95.12 66 GLY A C 1
ATOM 489 O O . GLY A 1 66 ? -19.351 2.155 15.813 1.00 95.12 66 GLY A O 1
ATOM 490 N N . GLY A 1 67 ? -17.492 0.908 15.525 1.00 91.88 67 GLY A N 1
ATOM 491 C CA . GLY A 1 67 ? -17.126 0.823 16.933 1.00 91.88 67 GLY A CA 1
ATOM 492 C C . GLY A 1 67 ? -16.571 2.135 17.493 1.00 91.88 67 GLY A C 1
ATOM 493 O O . GLY A 1 67 ? -16.401 3.135 16.790 1.00 91.88 67 GLY A O 1
ATOM 494 N N . LYS A 1 68 ? -16.284 2.130 18.798 1.00 96.38 68 LYS A N 1
ATOM 495 C CA . LYS A 1 68 ? -15.390 3.138 19.376 1.00 96.38 68 LYS A CA 1
ATOM 496 C C . LYS A 1 68 ? -13.968 2.826 18.923 1.00 96.38 68 LYS A C 1
ATOM 498 O O . LYS A 1 68 ? -13.558 1.672 18.963 1.00 96.38 68 LYS A O 1
ATOM 503 N N . ILE A 1 69 ? -13.242 3.856 18.520 1.00 97.06 69 ILE A N 1
ATOM 504 C CA . ILE A 1 69 ? -11.906 3.739 17.950 1.00 97.06 69 ILE A CA 1
ATOM 505 C C . ILE A 1 69 ? -10.895 3.802 19.087 1.00 97.06 69 ILE A C 1
ATOM 507 O O . ILE A 1 69 ? -10.887 4.769 19.854 1.00 97.06 69 ILE A O 1
ATOM 511 N N . SER A 1 70 ? -10.041 2.787 19.177 1.00 96.69 70 SER A N 1
ATOM 512 C CA . SER A 1 70 ? -8.898 2.792 20.076 1.00 96.69 70 SER A CA 1
ATOM 513 C C . SER A 1 70 ? -7.689 2.096 19.455 1.00 96.69 70 SER A C 1
ATOM 515 O O . SER A 1 70 ? -7.805 1.064 18.795 1.00 96.69 70 SER A O 1
ATOM 517 N N . CYS A 1 71 ? -6.516 2.682 19.649 1.00 97.19 71 CYS A N 1
ATOM 518 C CA . CYS A 1 71 ? -5.241 2.156 19.193 1.00 97.19 71 CYS A CA 1
ATOM 519 C C . CYS A 1 71 ? -4.161 2.561 20.198 1.00 97.19 71 CYS A C 1
ATOM 521 O O . CYS A 1 71 ? -4.133 3.707 20.638 1.00 97.19 71 CYS A O 1
ATOM 523 N N . SER A 1 72 ? -3.291 1.622 20.551 1.00 95.94 72 SER A N 1
ATOM 524 C CA . SER A 1 72 ? -2.084 1.873 21.343 1.00 95.94 72 SER A CA 1
ATOM 525 C C . SER A 1 72 ? -0.920 1.250 20.589 1.00 95.94 72 SER A C 1
ATOM 527 O O . SER A 1 72 ? -0.508 0.120 20.861 1.00 95.94 72 SER A O 1
ATOM 529 N N . GLY A 1 73 ? -0.522 1.938 19.524 1.00 95.50 73 GLY A N 1
ATOM 530 C CA . GLY A 1 73 ? 0.437 1.476 18.535 1.00 95.50 73 GLY A CA 1
ATOM 531 C C . GLY A 1 73 ? 1.777 2.197 18.629 1.00 95.50 73 GLY A C 1
ATOM 532 O O . GLY A 1 73 ? 2.012 3.057 19.468 1.00 95.50 73 GLY A O 1
ATOM 533 N N . SER A 1 74 ? 2.687 1.829 17.736 1.00 94.75 74 SER A N 1
ATOM 534 C CA . SER A 1 74 ? 3.994 2.480 17.605 1.00 94.75 74 SER A CA 1
ATOM 535 C C . SER A 1 74 ? 3.961 3.730 16.721 1.00 94.75 74 SER A C 1
ATOM 537 O O . SER A 1 74 ? 4.892 4.537 16.764 1.00 94.75 74 SER A O 1
ATOM 539 N N . GLU A 1 75 ? 2.918 3.878 15.900 1.00 95.31 75 GLU A N 1
ATOM 540 C CA . GLU A 1 75 ? 2.706 5.022 15.013 1.00 95.31 75 GLU A CA 1
ATOM 541 C C . GLU A 1 75 ? 1.505 5.872 15.419 1.00 95.31 75 GLU A C 1
ATOM 543 O O . GLU A 1 75 ? 1.512 7.077 15.154 1.00 95.31 75 GLU A O 1
ATOM 548 N N . PHE A 1 76 ? 0.488 5.267 16.036 1.00 95.75 76 PHE A N 1
ATOM 549 C CA . PHE A 1 76 ? -0.723 5.957 16.458 1.00 95.75 76 PHE A CA 1
ATOM 550 C C . PHE A 1 76 ? -1.143 5.578 17.879 1.00 95.75 76 PHE A C 1
ATOM 552 O O . PHE A 1 76 ? -1.280 4.403 18.207 1.00 95.75 76 PHE A O 1
ATOM 559 N N . ASP A 1 77 ? -1.473 6.600 18.667 1.00 96.38 77 ASP A N 1
ATOM 560 C CA . ASP A 1 77 ? -2.172 6.474 19.944 1.00 96.38 77 ASP A CA 1
ATOM 561 C C . ASP A 1 77 ? -3.530 7.175 19.841 1.00 96.38 77 ASP A C 1
ATOM 563 O O . ASP A 1 77 ? -3.615 8.378 19.572 1.00 96.38 77 ASP A O 1
ATOM 567 N N . ILE A 1 78 ? -4.610 6.410 20.003 1.00 96.50 78 ILE A N 1
ATOM 568 C CA . ILE A 1 78 ? -5.989 6.899 19.961 1.00 96.50 78 ILE A CA 1
ATOM 569 C C . ILE A 1 78 ? -6.779 6.266 21.122 1.00 96.50 78 ILE A C 1
ATOM 571 O O . ILE A 1 78 ? -6.957 5.047 21.141 1.00 96.50 78 ILE A O 1
ATOM 575 N N . PRO A 1 79 ? -7.333 7.061 22.055 1.00 96.62 79 PRO A N 1
ATOM 576 C CA . PRO A 1 79 ? -7.007 8.469 22.296 1.00 96.62 79 PRO A CA 1
ATOM 577 C C . PRO A 1 79 ? -5.536 8.657 22.714 1.00 96.62 79 PRO A C 1
ATOM 579 O O . PRO A 1 79 ? -4.874 7.701 23.110 1.00 96.62 79 PRO A O 1
ATOM 582 N N . LEU A 1 80 ? -5.032 9.894 22.648 1.00 95.31 80 LEU A N 1
ATOM 583 C CA . LEU A 1 80 ? -3.700 10.209 23.171 1.00 95.31 80 LEU A CA 1
ATOM 584 C C . LEU A 1 80 ? -3.645 9.973 24.694 1.00 95.31 80 LEU A C 1
ATOM 586 O O . LEU A 1 80 ? -4.611 10.306 25.391 1.00 95.31 80 LEU A O 1
ATOM 590 N N . PRO A 1 81 ? -2.532 9.436 25.226 1.00 92.25 81 PRO A N 1
ATOM 591 C CA . PRO A 1 81 ? -2.373 9.204 26.657 1.00 92.25 81 PRO A CA 1
ATOM 592 C C . PRO A 1 81 ? -2.222 10.517 27.440 1.00 92.25 81 PRO A C 1
ATOM 594 O O . PRO A 1 81 ? -1.795 11.538 26.905 1.00 92.25 81 PRO A O 1
ATOM 597 N N . GLY A 1 82 ? -2.523 10.472 28.742 1.00 89.75 82 GLY A N 1
ATOM 598 C CA . GLY A 1 82 ? -2.236 11.571 29.676 1.00 89.75 82 GLY A CA 1
ATOM 599 C C . GLY A 1 82 ? -3.226 12.740 29.660 1.00 89.75 82 GLY A C 1
ATOM 600 O O . GLY A 1 82 ? -2.933 13.776 30.249 1.00 89.75 82 GLY A O 1
ATOM 601 N N . GLY A 1 83 ? -4.385 12.588 29.014 1.00 87.56 83 GLY A N 1
ATOM 602 C CA . GLY A 1 83 ? -5.449 13.595 28.993 1.00 87.56 83 GLY A CA 1
ATOM 603 C C . GLY A 1 83 ? -6.828 13.032 29.341 1.00 87.56 83 GLY A C 1
ATOM 604 O O . GLY A 1 83 ? -6.970 11.882 29.743 1.00 87.56 83 GLY A O 1
ATOM 605 N N . GLU A 1 84 ? -7.860 13.850 29.137 1.00 92.81 84 GLU A N 1
ATOM 606 C CA . GLU A 1 84 ? -9.276 13.511 29.384 1.00 92.81 84 GLU A CA 1
ATOM 607 C C . GLU A 1 84 ? -9.948 12.800 28.192 1.00 92.81 84 GLU A C 1
ATOM 609 O O . GLU A 1 84 ? -11.155 12.550 28.184 1.00 92.81 84 GLU A O 1
ATOM 614 N N . ALA A 1 85 ? -9.180 12.509 27.141 1.00 94.56 85 ALA A N 1
ATOM 615 C CA . ALA A 1 85 ? -9.699 11.949 25.906 1.00 94.56 85 ALA A CA 1
ATOM 616 C C . ALA A 1 85 ? -10.188 10.504 26.103 1.00 94.56 85 ALA A C 1
ATOM 618 O O . ALA A 1 85 ? -9.510 9.663 26.690 1.00 94.56 85 ALA A O 1
ATOM 619 N N . VAL A 1 86 ? -11.360 10.201 25.545 1.00 94.5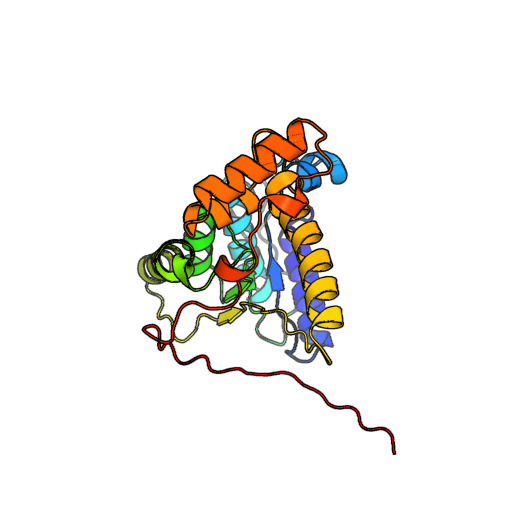6 86 VAL A N 1
ATOM 620 C CA . VAL A 1 86 ? -11.977 8.868 25.573 1.00 94.56 86 VAL A CA 1
ATOM 621 C C . VAL A 1 86 ? -12.164 8.324 24.154 1.00 94.56 86 VAL A C 1
ATOM 623 O O . VAL A 1 86 ? -12.322 9.111 23.219 1.00 94.56 86 VAL A O 1
ATOM 626 N N . PRO A 1 87 ? -12.201 6.992 23.957 1.00 96.56 87 PRO A N 1
ATOM 627 C CA . PRO A 1 87 ? -12.517 6.397 22.662 1.00 96.56 87 PRO A CA 1
ATOM 628 C C . PRO A 1 87 ? -13.853 6.903 22.096 1.00 96.56 87 PRO A C 1
ATOM 630 O O . PRO A 1 87 ? -14.908 6.775 22.729 1.00 96.56 87 PRO A O 1
ATOM 633 N N . MET A 1 88 ? -13.812 7.444 20.877 1.00 96.06 88 MET A N 1
ATOM 634 C CA . MET A 1 88 ? -14.974 7.993 20.172 1.00 96.06 88 MET A CA 1
ATOM 635 C C . MET A 1 88 ? -15.392 7.096 19.007 1.00 96.06 88 MET A C 1
ATOM 637 O O . MET A 1 88 ? -14.596 6.319 18.490 1.00 96.06 88 MET A O 1
ATOM 641 N N . ARG A 1 89 ? -16.645 7.227 18.568 1.00 95.81 89 ARG A N 1
ATOM 642 C CA . ARG A 1 89 ? -17.154 6.624 17.327 1.00 95.81 89 ARG A CA 1
ATOM 643 C C . ARG A 1 89 ? -17.593 7.724 16.371 1.00 95.81 89 ARG A C 1
ATOM 645 O O . ARG A 1 89 ? -18.013 8.789 16.825 1.00 95.81 89 ARG A O 1
ATOM 652 N N . LEU A 1 90 ? -17.563 7.456 15.071 1.00 95.44 90 LEU A N 1
ATOM 653 C CA . LEU A 1 90 ? -18.144 8.373 14.095 1.00 95.44 90 LEU A CA 1
ATOM 654 C C . LEU A 1 90 ? -19.679 8.330 14.128 1.00 95.44 90 LEU A C 1
ATOM 656 O O . LEU A 1 90 ? -20.280 7.291 14.407 1.00 95.44 90 LEU A O 1
ATOM 660 N N . SER A 1 91 ? -20.308 9.468 13.828 1.00 94.12 91 SER A N 1
ATOM 661 C CA . SER A 1 91 ? -21.752 9.552 13.579 1.00 94.12 91 SER A CA 1
ATOM 662 C C . SER A 1 91 ? -22.125 8.974 12.212 1.00 94.12 91 SER A C 1
ATOM 664 O O . SER A 1 91 ? -23.143 8.297 12.094 1.00 94.12 91 SER A O 1
ATOM 666 N N . MET A 1 92 ? -21.287 9.203 11.197 1.00 92.75 92 MET A N 1
ATOM 667 C CA . MET A 1 92 ? -21.437 8.596 9.874 1.00 92.75 92 MET A CA 1
ATOM 668 C C . MET A 1 92 ? -21.207 7.083 9.926 1.00 92.75 92 MET A C 1
ATOM 670 O O . MET A 1 92 ? -20.359 6.600 10.680 1.00 92.75 92 MET A O 1
ATOM 674 N N . ARG A 1 93 ? -21.949 6.339 9.102 1.00 94.75 93 ARG A N 1
ATOM 675 C CA . ARG A 1 93 ? -21.885 4.876 9.019 1.00 94.75 93 ARG A CA 1
ATOM 676 C C . ARG A 1 93 ? -21.528 4.436 7.608 1.00 94.75 93 ARG A C 1
ATOM 678 O O . ARG A 1 93 ? -21.991 5.033 6.640 1.00 94.75 93 ARG A O 1
ATOM 685 N N . ALA A 1 94 ? -20.728 3.381 7.514 1.00 95.38 94 ALA A N 1
ATOM 686 C CA . ALA A 1 94 ? -20.596 2.635 6.275 1.00 95.38 94 ALA A CA 1
ATOM 687 C C . ALA A 1 94 ? -21.920 1.911 6.000 1.00 95.38 94 ALA A C 1
ATOM 689 O O . ALA A 1 94 ? -22.405 1.170 6.852 1.00 95.38 94 ALA A O 1
ATOM 690 N N . GLU A 1 95 ? -22.512 2.140 4.830 1.00 96.50 95 GLU A N 1
ATOM 691 C CA . GLU A 1 95 ? -23.700 1.398 4.373 1.00 96.50 95 GLU A CA 1
ATOM 692 C C . GLU A 1 95 ? -23.312 0.101 3.653 1.00 96.50 95 GLU A C 1
ATOM 694 O O . GLU A 1 95 ? -24.128 -0.803 3.462 1.00 96.50 95 GLU A O 1
ATOM 699 N N . HIS A 1 96 ? -22.040 -0.002 3.274 1.00 95.31 96 HIS A N 1
ATOM 700 C CA . HIS A 1 96 ? -21.471 -1.114 2.535 1.00 95.31 96 HIS A CA 1
ATOM 701 C C . HIS A 1 96 ? -20.097 -1.489 3.098 1.00 95.31 96 HIS A C 1
ATOM 703 O O . HIS A 1 96 ? -19.425 -0.635 3.689 1.00 95.31 96 HIS A O 1
ATOM 709 N N . PRO A 1 97 ? -19.636 -2.732 2.879 1.00 93.62 97 PRO A N 1
ATOM 710 C CA . PRO A 1 97 ? -18.248 -3.091 3.124 1.00 93.62 97 PRO A CA 1
ATOM 711 C C . PRO A 1 97 ? -17.289 -2.140 2.396 1.00 93.62 97 PRO A C 1
ATOM 713 O O . PRO A 1 97 ? -17.580 -1.647 1.307 1.00 93.62 97 PRO A O 1
ATOM 716 N N . VAL A 1 98 ? -16.123 -1.896 2.990 1.00 97.25 98 VAL A N 1
ATOM 717 C CA . VAL A 1 98 ? -15.055 -1.097 2.376 1.00 97.25 98 VAL A CA 1
ATOM 718 C C . VAL A 1 98 ? -13.821 -1.988 2.237 1.00 97.25 98 VAL A C 1
ATOM 720 O O . VAL A 1 98 ? -13.035 -2.070 3.183 1.00 97.25 98 VAL A O 1
ATOM 723 N N . PRO A 1 99 ? -13.637 -2.674 1.092 1.00 97.19 99 PRO A N 1
ATOM 724 C CA . PRO A 1 99 ? -12.459 -3.501 0.862 1.00 97.19 99 PRO A CA 1
ATOM 725 C C . PRO A 1 99 ? -11.182 -2.665 0.918 1.00 97.19 99 PRO A C 1
ATOM 727 O O . PRO A 1 99 ? -11.100 -1.590 0.316 1.00 97.19 99 PRO A O 1
ATOM 730 N N . VAL A 1 100 ? -10.166 -3.163 1.616 1.00 98.44 100 VAL A N 1
ATOM 731 C CA . VAL A 1 100 ? -8.864 -2.508 1.758 1.00 98.44 100 VAL A CA 1
ATOM 732 C C . VAL A 1 100 ? -7.821 -3.257 0.940 1.00 98.44 100 VAL A C 1
ATOM 734 O O . VAL A 1 100 ? -7.494 -4.404 1.235 1.00 98.44 100 VAL A O 1
ATOM 737 N N . HIS A 1 101 ? -7.250 -2.594 -0.065 1.00 98.56 101 HIS A N 1
ATOM 738 C CA . HIS A 1 101 ? -6.206 -3.166 -0.915 1.00 98.56 101 HIS A CA 1
ATOM 739 C C . HIS A 1 101 ? -4.885 -2.438 -0.695 1.00 98.56 101 HIS A C 1
ATOM 741 O O . HIS A 1 101 ? -4.860 -1.208 -0.633 1.00 98.56 101 HIS A O 1
ATOM 747 N N . LEU A 1 102 ? -3.767 -3.165 -0.621 1.00 98.62 102 LEU A N 1
ATOM 748 C CA . LEU A 1 102 ? -2.453 -2.537 -0.444 1.00 98.62 102 LEU A CA 1
ATOM 749 C C . LEU A 1 102 ? -1.628 -2.567 -1.726 1.00 98.62 102 LEU A C 1
ATOM 751 O O . LEU A 1 102 ? -1.438 -3.614 -2.339 1.00 98.62 102 LEU A O 1
ATOM 755 N N . ALA A 1 103 ? -1.067 -1.416 -2.085 1.00 97.19 103 ALA A N 1
ATOM 756 C CA . ALA A 1 103 ? 0.002 -1.296 -3.061 1.00 97.19 103 ALA A CA 1
ATOM 757 C C . ALA A 1 103 ? 1.339 -1.596 -2.374 1.00 97.19 103 ALA A C 1
ATOM 759 O O . ALA A 1 103 ? 1.872 -0.780 -1.612 1.00 97.19 103 ALA A O 1
ATOM 760 N N . ALA A 1 104 ? 1.872 -2.789 -2.629 1.00 96.38 104 ALA A N 1
ATOM 761 C CA . ALA A 1 104 ? 3.038 -3.320 -1.935 1.00 96.38 104 ALA A CA 1
ATOM 762 C C . ALA A 1 104 ? 4.079 -3.868 -2.912 1.00 96.38 104 ALA A C 1
ATOM 764 O O . ALA A 1 104 ? 3.746 -4.582 -3.854 1.00 96.38 104 ALA A O 1
ATOM 765 N N . LEU A 1 105 ? 5.350 -3.558 -2.641 1.00 94.88 105 LEU A N 1
ATOM 766 C CA . LEU A 1 105 ? 6.487 -4.049 -3.420 1.00 94.88 105 LEU A CA 1
ATOM 767 C C . LEU A 1 105 ? 7.455 -4.876 -2.576 1.00 94.88 105 LEU A C 1
ATOM 769 O O . LEU A 1 105 ? 7.918 -5.909 -3.038 1.00 94.88 105 LEU A O 1
ATOM 773 N N . SER A 1 106 ? 7.802 -4.457 -1.356 1.00 95.56 106 SER A N 1
ATOM 774 C CA . SER A 1 106 ? 8.802 -5.177 -0.554 1.00 95.56 106 SER A CA 1
ATOM 775 C C . SER A 1 106 ? 8.256 -6.507 -0.009 1.00 95.56 106 SER A C 1
ATOM 777 O O . SER A 1 106 ? 7.069 -6.585 0.304 1.00 95.56 106 SER A O 1
ATOM 779 N N . PRO A 1 107 ? 9.102 -7.539 0.198 1.00 97.25 107 PRO A N 1
ATOM 780 C CA . PRO A 1 107 ? 8.654 -8.820 0.754 1.00 97.25 107 PRO A CA 1
ATOM 781 C C . PRO A 1 107 ? 7.924 -8.691 2.096 1.00 97.25 107 PRO A C 1
ATOM 783 O O . PRO A 1 107 ? 6.940 -9.380 2.341 1.00 97.25 107 PRO A O 1
ATOM 786 N N . ALA A 1 108 ? 8.387 -7.788 2.965 1.00 97.94 108 ALA A N 1
ATOM 787 C CA . ALA A 1 108 ? 7.745 -7.546 4.252 1.00 97.94 108 ALA A CA 1
ATOM 788 C C . ALA A 1 108 ? 6.364 -6.885 4.099 1.00 97.94 108 ALA A C 1
ATOM 790 O O . ALA A 1 108 ? 5.436 -7.264 4.806 1.00 97.94 108 ALA A O 1
ATOM 791 N N . MET A 1 109 ? 6.209 -5.944 3.159 1.00 98.12 109 MET A N 1
ATOM 792 C CA . MET A 1 109 ? 4.919 -5.296 2.901 1.00 98.12 109 MET A CA 1
ATOM 793 C C . MET A 1 109 ? 3.945 -6.247 2.193 1.00 98.12 109 MET A C 1
ATOM 795 O O . MET A 1 109 ? 2.757 -6.224 2.487 1.00 98.12 109 MET A O 1
ATOM 799 N N . LEU A 1 110 ? 4.437 -7.126 1.315 1.00 98.31 110 LEU A N 1
ATOM 800 C CA . LEU A 1 110 ? 3.641 -8.193 0.697 1.00 98.31 110 LEU A CA 1
ATOM 801 C C . LEU A 1 110 ? 3.138 -9.192 1.750 1.00 98.31 110 LEU A C 1
ATOM 803 O O . LEU A 1 110 ? 1.947 -9.482 1.788 1.00 98.31 110 LEU A O 1
ATOM 807 N N . ARG A 1 111 ? 3.999 -9.625 2.682 1.00 98.62 111 ARG A N 1
ATOM 808 C CA . ARG A 1 111 ? 3.565 -10.429 3.840 1.00 98.62 111 ARG A CA 1
ATOM 809 C C . ARG A 1 111 ? 2.505 -9.717 4.675 1.00 98.62 111 ARG A C 1
ATOM 811 O O . ARG A 1 111 ? 1.487 -10.318 4.992 1.00 98.62 111 ARG A O 1
ATOM 818 N N . LEU A 1 112 ? 2.709 -8.438 4.997 1.00 98.75 112 LEU A N 1
ATOM 819 C CA . LEU A 1 112 ? 1.700 -7.649 5.709 1.00 98.75 112 LEU A CA 1
ATOM 820 C C . LEU A 1 112 ? 0.379 -7.585 4.926 1.00 98.75 112 LEU A C 1
ATOM 822 O O . LEU A 1 112 ? -0.684 -7.718 5.519 1.00 98.75 112 LEU A O 1
ATOM 826 N N . THR A 1 113 ? 0.444 -7.433 3.603 1.00 98.62 113 THR A N 1
ATOM 827 C CA . THR A 1 113 ? -0.739 -7.379 2.734 1.00 98.62 113 THR A CA 1
ATOM 828 C C . THR A 1 113 ? -1.579 -8.646 2.864 1.00 98.62 113 THR A C 1
ATOM 830 O O . THR A 1 113 ? -2.771 -8.542 3.136 1.00 98.62 113 THR A O 1
ATOM 833 N N . GLY A 1 114 ? -0.961 -9.829 2.784 1.00 98.25 114 GLY A N 1
ATOM 834 C CA . GLY A 1 114 ? -1.672 -11.092 3.011 1.00 98.25 114 GLY A CA 1
ATOM 835 C C . GLY A 1 114 ? -2.283 -11.204 4.415 1.00 98.25 114 GLY A C 1
ATOM 836 O O . GLY A 1 114 ? -3.332 -11.816 4.590 1.00 98.25 114 GLY A O 1
ATOM 837 N N . GLN A 1 115 ? -1.675 -10.567 5.420 1.00 98.25 115 GLN A N 1
ATOM 838 C CA . GLN A 1 115 ? -2.186 -10.601 6.792 1.00 98.25 115 GLN A CA 1
ATOM 839 C C . GLN A 1 115 ? -3.433 -9.730 6.972 1.00 98.25 115 GLN A C 1
ATOM 841 O O . GLN A 1 115 ? -4.433 -10.217 7.493 1.00 98.25 115 GLN A O 1
ATOM 846 N N . VAL A 1 116 ? -3.396 -8.462 6.544 1.00 97.94 116 VAL A N 1
ATOM 847 C CA . VAL A 1 116 ? -4.392 -7.455 6.977 1.00 97.94 116 VAL A CA 1
ATOM 848 C C . VAL A 1 116 ? -5.338 -6.958 5.880 1.00 97.94 116 VAL A C 1
ATOM 850 O O . VAL A 1 116 ? -6.364 -6.346 6.187 1.00 97.94 116 VAL A O 1
ATOM 853 N N . ALA A 1 117 ? -5.008 -7.186 4.608 1.00 98.25 117 ALA A N 1
ATOM 854 C CA . ALA A 1 117 ? -5.716 -6.592 3.475 1.00 98.25 117 ALA A CA 1
ATOM 855 C C . ALA A 1 117 ? -6.677 -7.573 2.803 1.00 98.25 117 ALA A C 1
ATOM 857 O O . ALA A 1 117 ? -6.488 -8.787 2.869 1.00 98.25 117 ALA A O 1
ATOM 858 N N . ASP A 1 118 ? -7.680 -7.044 2.117 1.00 97.88 118 ASP A N 1
ATOM 859 C CA . ASP A 1 118 ? -8.621 -7.815 1.299 1.00 97.88 118 ASP A CA 1
ATOM 860 C C . ASP A 1 118 ? -8.053 -8.075 -0.106 1.00 97.88 118 ASP A C 1
ATOM 862 O O . ASP A 1 118 ? -8.443 -9.033 -0.766 1.00 97.88 118 ASP A O 1
ATOM 866 N N . GLY A 1 119 ? -7.055 -7.293 -0.532 1.00 97.94 119 GLY A N 1
ATOM 867 C CA . GLY A 1 119 ? -6.351 -7.537 -1.785 1.00 97.94 119 GLY A CA 1
ATOM 868 C C . GLY A 1 119 ? -5.004 -6.833 -1.926 1.00 97.94 119 GLY A C 1
ATOM 869 O O . GLY A 1 119 ? -4.583 -6.020 -1.096 1.00 97.94 119 GLY A O 1
ATOM 870 N N . TRP A 1 120 ? -4.317 -7.148 -3.019 1.00 98.19 120 TRP A N 1
ATOM 871 C CA . TRP A 1 120 ? -3.041 -6.557 -3.415 1.00 98.19 120 TRP A CA 1
ATOM 872 C C . TRP A 1 120 ? -3.184 -5.793 -4.731 1.00 98.19 120 TRP A C 1
ATOM 874 O O . TRP A 1 120 ? -3.649 -6.340 -5.728 1.00 98.19 120 TRP A O 1
ATOM 884 N N . LEU A 1 121 ? -2.738 -4.535 -4.735 1.00 97.19 121 LEU A N 1
ATOM 885 C CA . LEU A 1 121 ? -2.576 -3.722 -5.941 1.00 97.19 121 LEU A CA 1
ATOM 886 C C . LEU A 1 121 ? -1.138 -3.882 -6.434 1.00 97.19 121 LEU A C 1
ATOM 888 O O . LEU A 1 121 ? -0.209 -3.258 -5.906 1.00 97.19 121 LEU A O 1
ATOM 892 N N . GLY A 1 122 ? -0.950 -4.753 -7.417 1.00 93.25 122 GLY A N 1
ATOM 893 C CA . GLY A 1 122 ? 0.371 -5.100 -7.908 1.00 93.25 122 GLY A CA 1
ATOM 894 C C . GLY A 1 122 ? 0.901 -4.147 -8.981 1.00 93.25 122 GLY A C 1
ATOM 895 O O . GLY A 1 122 ? 0.169 -3.599 -9.806 1.00 93.25 122 GLY A O 1
ATOM 896 N N . THR A 1 123 ? 2.214 -3.930 -8.960 1.00 89.88 123 THR A N 1
ATOM 897 C CA . THR A 1 123 ? 2.960 -3.168 -9.970 1.00 89.88 123 THR A CA 1
ATOM 898 C C . THR A 1 123 ? 4.388 -3.698 -10.056 1.00 89.88 123 THR A C 1
ATOM 900 O O . THR A 1 123 ? 4.819 -4.443 -9.176 1.00 89.88 123 THR A O 1
ATOM 903 N N . SER A 1 124 ? 5.139 -3.298 -11.090 1.00 89.06 124 SER A N 1
ATOM 904 C CA . SER A 1 124 ? 6.517 -3.768 -11.319 1.00 89.06 124 SER A CA 1
ATOM 905 C C . SER A 1 124 ? 6.598 -5.291 -11.310 1.00 89.06 124 SER A C 1
ATOM 907 O O . SER A 1 124 ? 7.378 -5.872 -10.560 1.00 89.06 124 SER A O 1
ATOM 909 N N . PHE A 1 125 ? 5.720 -5.918 -12.086 1.00 90.56 125 PHE A N 1
ATOM 910 C CA . PHE A 1 125 ? 5.458 -7.349 -12.072 1.00 90.56 125 PHE A CA 1
ATOM 911 C C . PHE A 1 125 ? 6.022 -8.010 -13.326 1.00 90.56 125 PHE A C 1
ATOM 913 O O . PHE A 1 125 ? 5.818 -7.523 -14.437 1.00 90.56 125 PHE A O 1
ATOM 920 N N . VAL A 1 126 ? 6.688 -9.139 -13.132 1.00 90.31 126 VAL A N 1
ATOM 921 C CA . VAL A 1 126 ? 7.256 -10.001 -14.162 1.00 90.31 126 VAL A CA 1
ATOM 922 C C . VAL A 1 126 ? 6.739 -11.416 -13.884 1.00 90.31 126 VAL A C 1
ATOM 924 O O . VAL A 1 126 ? 7.100 -11.981 -12.846 1.00 90.31 126 VAL A O 1
ATOM 927 N N . PRO A 1 127 ? 5.905 -12.001 -14.765 1.00 89.50 127 PRO A N 1
ATOM 928 C CA . PRO A 1 127 ? 5.272 -13.299 -14.527 1.00 89.50 127 PRO A CA 1
ATOM 929 C C . PRO A 1 127 ? 6.249 -14.413 -14.132 1.00 89.50 127 PRO A C 1
ATOM 931 O O . PRO A 1 127 ? 5.958 -15.192 -13.227 1.00 89.50 127 PRO A O 1
ATOM 934 N N . GLU A 1 128 ? 7.418 -14.457 -14.769 1.00 89.56 128 GLU A N 1
ATOM 935 C CA . GLU A 1 128 ? 8.439 -15.492 -14.602 1.00 89.56 128 GLU A CA 1
ATOM 936 C C . GLU A 1 128 ? 9.034 -15.510 -13.187 1.00 89.56 128 GLU A C 1
ATOM 938 O O . GLU A 1 128 ? 9.335 -16.575 -12.658 1.00 89.56 128 GLU A O 1
ATOM 943 N N . GLY A 1 129 ? 9.176 -14.340 -12.556 1.00 91.69 129 GLY A N 1
ATOM 944 C CA . GLY A 1 129 ? 9.723 -14.200 -11.202 1.00 91.69 129 GLY A CA 1
ATOM 945 C C . GLY A 1 129 ? 8.665 -14.003 -10.113 1.00 91.69 129 GLY A C 1
ATOM 946 O O . GLY A 1 129 ? 8.996 -13.932 -8.927 1.00 91.69 129 GLY A O 1
ATOM 947 N N . ALA A 1 130 ? 7.390 -13.883 -10.486 1.00 93.00 130 ALA A N 1
ATOM 948 C CA . ALA A 1 130 ? 6.325 -13.471 -9.578 1.00 93.00 130 ALA A CA 1
ATOM 949 C C . ALA A 1 130 ? 5.998 -14.501 -8.489 1.00 93.00 130 ALA A C 1
ATOM 951 O O . ALA A 1 130 ? 5.601 -14.113 -7.387 1.00 93.00 130 ALA A O 1
ATOM 952 N N . ALA A 1 131 ? 6.160 -15.797 -8.783 1.00 94.62 131 ALA A N 1
ATOM 953 C CA . ALA A 1 131 ? 5.901 -16.879 -7.833 1.00 94.62 131 ALA A CA 1
ATOM 954 C C . ALA A 1 131 ? 6.647 -16.648 -6.514 1.00 94.62 131 ALA A C 1
ATOM 956 O O . ALA A 1 131 ? 6.021 -16.480 -5.471 1.00 94.62 131 ALA A O 1
ATOM 957 N N . GLU A 1 132 ? 7.971 -16.531 -6.579 1.00 94.69 132 GLU A N 1
ATOM 958 C CA . GLU A 1 132 ? 8.812 -16.351 -5.397 1.00 94.69 132 GLU A CA 1
ATOM 959 C C . GLU A 1 132 ? 8.798 -14.907 -4.884 1.00 94.69 132 GLU A C 1
ATOM 961 O O . GLU A 1 132 ? 8.747 -14.663 -3.676 1.00 94.69 132 GLU A O 1
ATOM 966 N N . ALA A 1 133 ? 8.827 -13.926 -5.791 1.00 95.19 133 ALA A N 1
ATOM 967 C CA . ALA A 1 133 ? 9.006 -12.529 -5.411 1.00 95.19 133 ALA A CA 1
ATOM 968 C C . ALA A 1 133 ? 7.735 -11.868 -4.855 1.00 95.19 133 ALA A C 1
ATOM 970 O O . ALA A 1 133 ? 7.842 -10.921 -4.064 1.00 95.19 133 ALA A O 1
ATOM 971 N N . CYS A 1 134 ? 6.556 -12.326 -5.280 1.00 96.31 134 CYS A N 1
ATOM 972 C CA . CYS A 1 134 ? 5.269 -11.709 -4.965 1.00 96.31 134 CYS A CA 1
ATOM 973 C C . CYS A 1 134 ? 4.332 -12.681 -4.249 1.00 96.31 134 CYS A C 1
ATOM 975 O O . CYS A 1 134 ? 3.871 -12.372 -3.153 1.00 96.31 134 CYS A O 1
ATOM 977 N N . PHE A 1 135 ? 4.068 -13.852 -4.831 1.00 96.38 135 PHE A N 1
ATOM 978 C CA . PHE A 1 135 ? 3.036 -14.752 -4.312 1.00 96.38 135 PHE A CA 1
ATOM 979 C C . PHE A 1 135 ? 3.467 -15.477 -3.037 1.00 96.38 135 PHE A C 1
ATOM 981 O O . PHE A 1 135 ? 2.713 -15.457 -2.074 1.00 96.38 135 PHE A O 1
ATOM 988 N N . THR A 1 136 ? 4.697 -15.989 -2.946 1.00 97.62 136 THR A N 1
ATOM 989 C CA . THR A 1 136 ? 5.207 -16.616 -1.712 1.00 97.62 136 THR A CA 1
ATOM 990 C C . THR A 1 136 ? 5.070 -15.725 -0.466 1.00 97.62 136 THR A C 1
ATOM 992 O O . THR A 1 136 ? 4.547 -16.197 0.546 1.00 97.62 136 THR A O 1
ATOM 995 N N . PRO A 1 137 ? 5.497 -14.442 -0.460 1.00 98.12 137 PRO A N 1
ATOM 996 C CA . PRO A 1 137 ? 5.269 -13.590 0.702 1.00 98.12 137 PRO A CA 1
ATOM 997 C C . PRO A 1 137 ? 3.782 -13.281 0.943 1.00 98.12 137 PRO A C 1
ATOM 999 O O . PRO A 1 137 ? 3.394 -13.205 2.104 1.00 98.12 137 PRO A O 1
ATOM 1002 N N . LEU A 1 138 ? 2.949 -13.132 -0.092 1.00 98.19 138 LEU A N 1
ATOM 1003 C CA . LEU A 1 138 ? 1.498 -12.948 0.082 1.00 98.19 138 LEU A CA 1
ATOM 1004 C C . LEU A 1 138 ? 0.856 -14.170 0.756 1.00 98.19 138 LEU A C 1
ATOM 1006 O O . LEU A 1 138 ? 0.180 -14.021 1.774 1.00 98.19 138 LEU A O 1
ATOM 1010 N N . ASP A 1 139 ? 1.144 -15.366 0.244 1.00 97.75 139 ASP A N 1
ATOM 1011 C CA . ASP A 1 139 ? 0.660 -16.646 0.764 1.00 97.75 139 ASP A CA 1
ATOM 1012 C C . ASP A 1 139 ? 1.131 -16.863 2.209 1.00 97.75 139 ASP A C 1
ATOM 1014 O O . ASP A 1 139 ? 0.341 -17.232 3.076 1.00 97.75 139 ASP A O 1
ATOM 1018 N N . GLY A 1 140 ? 2.396 -16.547 2.513 1.00 98.12 140 GLY A N 1
ATOM 1019 C CA . GLY A 1 140 ? 2.914 -16.590 3.882 1.00 98.12 140 GLY A CA 1
ATOM 1020 C C . GLY A 1 140 ? 2.209 -15.607 4.824 1.00 98.12 140 GLY A C 1
ATOM 1021 O O . GLY A 1 140 ? 2.024 -15.901 6.004 1.00 98.12 140 GLY A O 1
ATOM 1022 N N . GLY A 1 141 ? 1.785 -14.450 4.312 1.00 98.38 141 GLY A N 1
ATOM 1023 C CA . GLY A 1 141 ? 0.970 -13.492 5.053 1.00 98.38 141 GLY A CA 1
ATOM 1024 C C . GLY A 1 141 ? -0.431 -14.018 5.364 1.00 98.38 141 GLY A C 1
ATOM 1025 O O . GLY A 1 141 ? -0.868 -13.954 6.512 1.00 98.38 141 GLY A O 1
ATOM 1026 N N . LEU A 1 142 ? -1.104 -14.578 4.356 1.00 98.31 142 LEU A N 1
ATOM 1027 C CA . LEU A 1 142 ? -2.421 -15.204 4.497 1.00 98.31 142 LEU A CA 1
ATOM 1028 C C . LEU A 1 142 ? -2.380 -16.355 5.508 1.00 98.31 142 LEU A C 1
ATOM 1030 O O . LEU A 1 142 ? -3.185 -16.388 6.438 1.00 98.31 142 LEU A O 1
ATOM 1034 N N . ALA A 1 143 ? -1.390 -17.244 5.383 1.00 97.88 143 ALA A N 1
ATOM 1035 C CA . ALA A 1 143 ? -1.194 -18.370 6.289 1.00 97.88 143 ALA A CA 1
ATOM 1036 C C . ALA A 1 143 ? -0.961 -17.913 7.738 1.00 97.88 143 ALA A C 1
ATOM 1038 O O . ALA A 1 143 ? -1.590 -18.437 8.653 1.00 97.88 143 ALA A O 1
ATOM 1039 N N . ALA A 1 144 ? -0.121 -16.894 7.952 1.00 97.75 144 ALA A N 1
ATOM 1040 C CA . ALA A 1 144 ? 0.135 -16.343 9.284 1.00 97.75 144 ALA A CA 1
ATOM 1041 C C . ALA A 1 144 ? -1.114 -15.728 9.942 1.00 97.75 144 ALA A C 1
ATOM 1043 O O . ALA A 1 144 ? -1.189 -15.670 11.166 1.00 97.75 144 ALA A O 1
ATOM 1044 N N . ALA A 1 145 ? -2.087 -15.277 9.146 1.00 96.94 145 ALA A N 1
ATOM 1045 C CA . ALA A 1 145 ? -3.365 -14.758 9.628 1.00 96.94 145 ALA A CA 1
ATOM 1046 C C . ALA A 1 145 ? -4.482 -15.821 9.676 1.00 96.94 145 ALA A C 1
ATOM 1048 O O . ALA A 1 145 ? -5.621 -15.482 9.988 1.00 96.94 145 ALA A O 1
ATOM 1049 N N . GLY A 1 146 ? -4.193 -17.086 9.340 1.00 96.50 146 GLY A N 1
ATOM 1050 C CA . GLY A 1 146 ? -5.203 -18.147 9.259 1.00 96.50 146 GLY A CA 1
ATOM 1051 C C . GLY A 1 146 ? -6.252 -17.918 8.163 1.00 96.50 146 GLY A C 1
ATOM 1052 O O . GLY A 1 146 ? -7.374 -18.409 8.268 1.00 96.50 146 GLY A O 1
ATOM 1053 N N . ARG A 1 147 ? -5.918 -17.143 7.125 1.00 94.38 147 ARG A N 1
ATOM 1054 C CA . ARG A 1 147 ? -6.844 -16.735 6.060 1.00 94.38 147 ARG A CA 1
ATOM 1055 C C . ARG A 1 147 ? -6.685 -17.616 4.828 1.00 94.38 147 ARG A C 1
ATOM 1057 O O . ARG A 1 147 ? -5.574 -17.918 4.398 1.00 94.38 147 ARG A O 1
ATOM 1064 N N . ALA A 1 148 ? -7.810 -17.986 4.222 1.00 89.19 148 ALA A N 1
ATOM 1065 C CA . ALA A 1 148 ? -7.817 -18.702 2.953 1.00 89.19 148 ALA A CA 1
ATOM 1066 C C . ALA A 1 148 ? -7.600 -17.737 1.766 1.00 89.19 148 ALA A C 1
ATOM 1068 O O . ALA A 1 148 ? -8.131 -16.623 1.787 1.00 89.19 148 ALA A O 1
ATOM 1069 N N . PRO A 1 149 ? -6.926 -18.168 0.682 1.00 86.69 149 PRO A N 1
ATOM 1070 C CA . PRO A 1 149 ? -6.746 -17.345 -0.520 1.00 86.69 149 PRO A CA 1
ATOM 1071 C C . PRO A 1 149 ? -8.049 -16.959 -1.235 1.00 86.69 149 PRO A C 1
ATOM 1073 O O . PRO A 1 149 ? -8.069 -15.986 -1.977 1.00 86.69 149 PRO A O 1
ATOM 1076 N N . ALA A 1 150 ? -9.139 -17.707 -1.028 1.00 85.00 150 ALA A N 1
ATOM 1077 C CA . ALA A 1 150 ? -10.397 -17.536 -1.760 1.00 85.00 150 ALA A CA 1
ATOM 1078 C C . ALA A 1 150 ? -11.075 -16.164 -1.556 1.00 85.00 150 ALA A C 1
ATOM 1080 O O . ALA A 1 150 ? -11.886 -15.770 -2.386 1.00 85.00 150 ALA A O 1
ATOM 1081 N N . GLY A 1 151 ? -10.743 -15.443 -0.480 1.00 84.81 151 GLY A N 1
ATOM 1082 C CA . GLY A 1 151 ? -11.241 -14.090 -0.206 1.00 84.81 151 GLY A CA 1
ATOM 1083 C C . GLY A 1 151 ? -10.207 -12.985 -0.429 1.00 84.81 151 GLY A C 1
ATOM 1084 O O . GLY A 1 151 ? -10.424 -11.871 0.034 1.00 84.81 151 GLY A O 1
ATOM 1085 N N . PHE A 1 152 ? -9.067 -13.296 -1.053 1.00 96.38 152 PHE A N 1
ATOM 1086 C CA . PHE A 1 152 ? -7.985 -12.345 -1.289 1.00 96.38 152 PHE A CA 1
ATOM 1087 C C . PHE A 1 152 ? -7.885 -11.989 -2.773 1.00 96.38 152 PHE A C 1
ATOM 1089 O O . PHE A 1 152 ? -7.628 -12.854 -3.613 1.00 96.38 152 PHE A O 1
ATOM 1096 N N . GLU A 1 153 ? -8.054 -10.712 -3.107 1.00 96.31 153 GLU A N 1
ATOM 1097 C CA . GLU A 1 153 ? -8.048 -10.258 -4.496 1.00 96.31 153 GLU A CA 1
ATOM 1098 C C . GLU A 1 153 ? -6.646 -9.841 -4.963 1.00 96.31 153 GLU A C 1
ATOM 1100 O O . GLU A 1 153 ? -5.988 -8.981 -4.376 1.00 96.31 153 GLU A O 1
ATOM 1105 N N . VAL A 1 154 ? -6.183 -10.425 -6.070 1.00 95.31 154 VAL A N 1
ATOM 1106 C CA . VAL A 1 154 ? -4.949 -10.005 -6.743 1.00 95.31 154 VAL A CA 1
ATOM 1107 C C . VAL A 1 154 ? -5.303 -9.086 -7.906 1.00 95.31 154 VAL A C 1
ATOM 1109 O O . VAL A 1 154 ? -5.699 -9.545 -8.977 1.00 95.31 154 VAL A O 1
ATOM 1112 N N . CYS A 1 155 ? -5.092 -7.786 -7.723 1.00 94.94 155 CYS A N 1
ATOM 1113 C CA . CYS A 1 155 ? -5.294 -6.777 -8.755 1.00 94.94 155 CYS A CA 1
ATOM 1114 C C . CYS A 1 155 ? -3.950 -6.466 -9.433 1.00 94.94 155 CYS A C 1
ATOM 1116 O O . CYS A 1 155 ? -3.286 -5.476 -9.111 1.00 94.94 155 CYS A O 1
ATOM 1118 N N . GLN A 1 156 ? -3.524 -7.330 -10.358 1.00 91.81 156 GLN A N 1
ATOM 1119 C CA . GLN A 1 156 ? -2.320 -7.118 -11.163 1.00 91.81 156 GLN A CA 1
ATOM 1120 C C . GLN A 1 156 ? -2.701 -6.687 -12.583 1.00 91.81 156 GLN A C 1
ATOM 1122 O O . GLN A 1 156 ? -3.236 -7.476 -13.359 1.00 91.81 156 GLN A O 1
ATOM 1127 N N . GLY A 1 157 ? -2.401 -5.433 -12.925 1.00 84.38 157 GLY A N 1
ATOM 1128 C CA . GLY A 1 157 ? -2.616 -4.905 -14.272 1.00 84.38 157 GLY A CA 1
ATOM 1129 C C . GLY A 1 157 ? -1.561 -5.389 -15.270 1.00 84.38 157 GLY A C 1
ATOM 1130 O O . GLY A 1 157 ? -0.404 -5.622 -14.905 1.00 84.38 157 GLY A O 1
ATOM 1131 N N . ALA A 1 158 ? -1.959 -5.488 -16.536 1.00 85.00 158 ALA A N 1
ATOM 1132 C CA . ALA A 1 158 ? -1.067 -5.643 -17.676 1.00 85.00 158 ALA A CA 1
ATOM 1133 C C . ALA A 1 158 ? -1.426 -4.584 -18.718 1.00 85.00 158 ALA A C 1
ATOM 1135 O O . ALA A 1 158 ? -2.602 -4.295 -18.939 1.00 85.00 158 ALA A O 1
ATOM 1136 N N . GLU A 1 159 ? -0.415 -4.004 -19.353 1.00 83.12 159 GLU A N 1
ATOM 1137 C CA . GLU A 1 159 ? -0.636 -3.095 -20.469 1.00 83.12 159 GLU A CA 1
ATOM 1138 C C . GLU A 1 159 ? -0.625 -3.875 -21.775 1.00 83.12 159 GLU A C 1
ATOM 1140 O O . GLU A 1 159 ? 0.281 -4.668 -22.035 1.00 83.12 159 GLU A O 1
ATOM 1145 N N . VAL A 1 160 ? -1.646 -3.636 -22.591 1.00 88.62 160 VAL A N 1
ATOM 1146 C CA . VAL A 1 160 ? -1.841 -4.304 -23.874 1.00 88.62 160 VAL A CA 1
ATOM 1147 C C . VAL A 1 160 ? -1.825 -3.238 -24.956 1.00 88.62 160 VAL A C 1
ATOM 1149 O O . VAL A 1 160 ? -2.594 -2.281 -24.903 1.00 88.62 160 VAL A O 1
ATOM 1152 N N . ALA A 1 161 ? -0.938 -3.406 -25.930 1.00 89.12 161 ALA A N 1
ATOM 1153 C CA . ALA A 1 161 ? -0.824 -2.529 -27.083 1.00 89.12 161 ALA A CA 1
ATOM 1154 C C . ALA A 1 161 ? -0.854 -3.365 -28.363 1.00 89.12 161 ALA A C 1
ATOM 1156 O O . ALA A 1 161 ? -0.248 -4.435 -28.428 1.00 89.12 161 ALA A O 1
ATOM 1157 N N . PHE A 1 162 ? -1.553 -2.860 -29.376 1.00 94.31 162 PHE A N 1
ATOM 1158 C CA . PHE A 1 162 ? -1.677 -3.499 -30.680 1.00 94.31 162 PHE A CA 1
ATOM 1159 C C . PHE A 1 162 ? -0.923 -2.666 -31.709 1.00 94.31 162 PHE A C 1
ATOM 1161 O O . PHE A 1 162 ? -1.249 -1.499 -31.925 1.00 94.31 162 PHE A O 1
ATOM 1168 N N . ALA A 1 163 ? 0.087 -3.262 -32.337 1.00 95.88 163 ALA A N 1
ATOM 1169 C CA . ALA A 1 163 ? 0.816 -2.643 -33.433 1.00 95.88 163 ALA A CA 1
ATOM 1170 C C . ALA A 1 163 ? 0.235 -3.118 -34.769 1.00 95.88 163 ALA A C 1
ATOM 1172 O O . ALA A 1 163 ? -0.009 -4.309 -34.953 1.00 95.88 163 ALA A O 1
ATOM 1173 N N . ARG A 1 164 ? 0.009 -2.181 -35.693 1.00 96.00 164 ARG A N 1
ATOM 1174 C CA . ARG A 1 164 ? -0.514 -2.480 -37.037 1.00 96.00 164 ARG A CA 1
ATOM 1175 C C . ARG A 1 164 ? 0.540 -3.107 -37.963 1.00 96.00 164 ARG A C 1
ATOM 1177 O O . ARG A 1 164 ? 0.184 -3.793 -38.911 1.00 96.00 164 ARG A O 1
ATOM 1184 N N . ASP A 1 165 ? 1.813 -2.826 -37.694 1.00 96.19 165 ASP A N 1
ATOM 1185 C CA . ASP A 1 165 ? 2.988 -3.226 -38.467 1.00 96.19 165 ASP A CA 1
ATOM 1186 C C . ASP A 1 165 ? 4.235 -3.259 -37.550 1.00 96.19 165 ASP A C 1
ATOM 1188 O O . ASP A 1 165 ? 4.178 -2.881 -36.371 1.00 96.19 165 ASP A O 1
ATOM 1192 N N . GLU A 1 166 ? 5.363 -3.748 -38.071 1.00 94.31 166 GLU A N 1
ATOM 1193 C CA . GLU A 1 166 ? 6.617 -3.875 -37.312 1.00 94.31 166 GLU A CA 1
ATOM 1194 C C . GLU A 1 166 ? 7.237 -2.520 -36.937 1.00 94.31 166 GLU A C 1
ATOM 1196 O O . GLU A 1 166 ? 7.858 -2.395 -35.879 1.00 94.31 166 GLU A O 1
ATOM 1201 N N . GLU A 1 167 ? 7.044 -1.491 -37.763 1.00 95.88 167 GLU A N 1
ATOM 1202 C CA . GLU A 1 167 ? 7.547 -0.141 -37.498 1.00 95.88 167 GLU A CA 1
ATOM 1203 C C . GLU A 1 167 ? 6.839 0.473 -36.282 1.00 95.88 167 GLU A C 1
ATOM 1205 O O . GLU A 1 167 ? 7.485 0.961 -35.346 1.00 95.88 167 GLU A O 1
ATOM 1210 N N . ALA A 1 168 ? 5.509 0.367 -36.236 1.00 94.81 168 ALA A N 1
ATOM 1211 C CA . ALA A 1 168 ? 4.700 0.781 -35.101 1.00 94.81 168 ALA A CA 1
ATOM 1212 C C . ALA A 1 168 ? 5.077 -0.002 -33.837 1.00 94.81 168 ALA A C 1
ATOM 1214 O O . ALA A 1 168 ? 5.196 0.593 -32.763 1.00 94.81 168 ALA A O 1
ATOM 1215 N N . LEU A 1 169 ? 5.329 -1.312 -33.953 1.00 94.12 169 LEU A N 1
ATOM 1216 C CA . LEU A 1 169 ? 5.794 -2.128 -32.830 1.00 94.12 169 LEU A CA 1
ATOM 1217 C C . LEU A 1 169 ? 7.140 -1.624 -32.295 1.00 94.12 169 LEU A C 1
ATOM 1219 O O . LEU A 1 169 ? 7.290 -1.431 -31.086 1.00 94.12 169 LEU A O 1
ATOM 1223 N N . ALA A 1 170 ? 8.109 -1.373 -33.177 1.00 90.75 170 ALA A N 1
ATOM 1224 C CA . ALA A 1 170 ? 9.426 -0.874 -32.795 1.00 90.75 170 ALA A CA 1
ATOM 1225 C C . ALA A 1 170 ? 9.331 0.484 -32.079 1.00 90.75 170 ALA A C 1
ATOM 1227 O O . ALA A 1 170 ? 9.972 0.682 -31.039 1.00 90.75 170 ALA A O 1
ATOM 1228 N N . ALA A 1 171 ? 8.485 1.392 -32.575 1.00 91.44 171 ALA A N 1
ATOM 1229 C CA . ALA A 1 171 ? 8.232 2.688 -31.951 1.00 91.44 171 ALA A CA 1
ATOM 1230 C C . ALA A 1 171 ? 7.585 2.553 -30.559 1.00 91.44 171 ALA A C 1
ATOM 1232 O O . ALA A 1 171 ? 8.048 3.184 -29.600 1.00 91.44 171 ALA A O 1
ATOM 1233 N N . MET A 1 172 ? 6.569 1.692 -30.417 1.00 92.00 172 MET A N 1
ATOM 1234 C CA . MET A 1 172 ? 5.916 1.404 -29.133 1.00 92.00 172 MET A CA 1
ATOM 1235 C C . MET A 1 172 ? 6.917 0.840 -28.122 1.00 92.00 172 MET A C 1
ATOM 1237 O O . MET A 1 172 ? 7.066 1.380 -27.024 1.00 92.00 172 MET A O 1
ATOM 1241 N N . VAL A 1 173 ? 7.679 -0.188 -28.504 1.00 89.81 173 VAL A N 1
ATOM 1242 C CA . VAL A 1 173 ? 8.711 -0.800 -27.652 1.00 89.81 173 VAL A CA 1
ATOM 1243 C C . VAL A 1 173 ? 9.765 0.231 -27.236 1.00 89.81 173 VAL A C 1
ATOM 1245 O O . VAL A 1 173 ? 10.156 0.278 -26.067 1.00 89.81 173 VAL A O 1
ATOM 1248 N N . ALA A 1 174 ? 10.204 1.101 -28.150 1.00 86.31 174 ALA A N 1
ATOM 1249 C CA . ALA A 1 174 ? 11.147 2.170 -27.832 1.00 86.31 174 ALA A CA 1
ATOM 1250 C C . ALA A 1 174 ? 10.575 3.185 -26.825 1.00 86.31 174 ALA A C 1
ATOM 1252 O O . ALA A 1 174 ? 11.319 3.688 -25.981 1.00 86.31 174 ALA A O 1
ATOM 1253 N N . GLY A 1 175 ? 9.271 3.479 -26.877 1.00 87.00 175 GLY A N 1
ATOM 1254 C CA . GLY A 1 175 ? 8.551 4.245 -25.855 1.00 87.00 175 GLY A CA 1
ATOM 1255 C C . GLY A 1 175 ? 8.630 3.582 -24.480 1.00 87.00 175 GLY A C 1
ATOM 1256 O O . GLY A 1 175 ? 9.172 4.164 -23.539 1.00 87.00 175 GLY A O 1
ATOM 1257 N N . ARG A 1 176 ? 8.207 2.317 -24.401 1.00 87.00 176 ARG A N 1
ATOM 1258 C CA . ARG A 1 176 ? 8.146 1.531 -23.156 1.00 87.00 176 ARG A CA 1
ATOM 1259 C C . ARG A 1 176 ? 9.505 1.353 -22.484 1.00 87.00 176 ARG A C 1
ATOM 1261 O O . ARG A 1 176 ? 9.615 1.459 -21.264 1.00 87.00 176 ARG A O 1
ATOM 1268 N N . LYS A 1 177 ? 10.576 1.176 -23.268 1.00 84.62 177 LYS A N 1
ATOM 1269 C CA . LYS A 1 177 ? 11.954 1.120 -22.743 1.00 84.62 177 LYS A CA 1
ATOM 1270 C C . LYS A 1 177 ? 12.336 2.378 -21.953 1.00 84.62 177 LYS A C 1
ATOM 1272 O O . LYS A 1 177 ? 13.091 2.279 -20.988 1.00 84.62 177 LYS A O 1
ATOM 1277 N N . ARG A 1 178 ? 11.826 3.562 -22.324 1.00 80.75 178 ARG A N 1
ATOM 1278 C CA . ARG A 1 178 ? 12.088 4.810 -21.577 1.00 80.75 178 ARG A CA 1
ATOM 1279 C C . ARG A 1 178 ? 11.415 4.804 -20.217 1.00 80.75 178 ARG A C 1
ATOM 1281 O O . ARG A 1 178 ? 12.046 5.170 -19.230 1.00 80.75 178 ARG A O 1
ATOM 1288 N N . GLU A 1 179 ? 10.147 4.416 -20.189 1.00 82.44 179 GLU A N 1
ATOM 1289 C CA . GLU A 1 179 ? 9.319 4.396 -18.983 1.00 82.44 179 GLU A CA 1
ATOM 1290 C C . GLU A 1 179 ? 9.878 3.393 -17.972 1.00 82.44 179 GLU A C 1
ATOM 1292 O O . GLU A 1 179 ? 10.105 3.736 -16.810 1.00 82.44 179 GLU A O 1
ATOM 1297 N N . LEU A 1 180 ? 10.230 2.189 -18.435 1.00 83.69 180 LEU A N 1
ATOM 1298 C CA . LEU A 1 180 ? 10.898 1.183 -17.609 1.00 83.69 180 LEU A CA 1
ATOM 1299 C C . LEU A 1 180 ? 12.253 1.674 -17.092 1.00 83.69 180 LEU A C 1
ATOM 1301 O O . LEU A 1 180 ? 12.552 1.509 -15.910 1.00 83.69 180 LEU A O 1
ATOM 1305 N N . ALA A 1 181 ? 13.060 2.329 -17.932 1.00 82.00 181 ALA A N 1
ATOM 1306 C CA . ALA A 1 181 ? 14.332 2.892 -17.488 1.00 82.00 181 ALA A CA 1
ATOM 1307 C C . ALA A 1 181 ? 14.154 3.984 -16.419 1.00 82.00 181 ALA A C 1
ATOM 1309 O O . ALA A 1 181 ? 14.950 4.060 -15.481 1.00 82.00 181 ALA A O 1
ATOM 1310 N N . PHE A 1 182 ? 13.107 4.806 -16.520 1.00 79.81 182 PHE A N 1
ATOM 1311 C CA . PHE A 1 182 ? 12.763 5.780 -15.485 1.00 79.81 182 PHE A CA 1
ATOM 1312 C C . PHE A 1 182 ? 12.350 5.093 -14.176 1.00 79.81 182 PHE A C 1
ATOM 1314 O O . PHE A 1 182 ? 12.866 5.449 -13.116 1.00 79.81 182 PHE A O 1
ATOM 1321 N N . SER A 1 183 ? 11.499 4.066 -14.239 1.00 79.12 183 SER A N 1
ATOM 1322 C CA . SER A 1 183 ? 11.079 3.298 -13.060 1.00 79.12 183 SER A CA 1
ATOM 1323 C C . SER A 1 183 ? 12.260 2.623 -12.351 1.00 79.12 183 SER A C 1
ATOM 1325 O O . SER A 1 183 ? 12.467 2.778 -11.144 1.00 79.12 183 SER A O 1
ATOM 1327 N N . LEU A 1 184 ? 13.112 1.946 -13.117 1.00 80.81 184 LEU A N 1
ATOM 1328 C CA . LEU A 1 184 ? 14.269 1.217 -12.602 1.00 80.81 184 LEU A CA 1
ATOM 1329 C C . LEU A 1 184 ? 15.407 2.127 -12.149 1.00 80.81 184 LEU A C 1
ATOM 1331 O O . LEU A 1 184 ? 16.158 1.753 -11.249 1.00 80.81 184 LEU A O 1
ATOM 1335 N N . GLY A 1 185 ? 15.557 3.297 -12.765 1.00 75.81 185 GLY A N 1
ATOM 1336 C CA . GLY A 1 185 ? 16.684 4.192 -12.522 1.00 75.81 185 GLY A CA 1
ATOM 1337 C C . GLY A 1 185 ? 16.388 5.361 -11.584 1.00 75.81 185 GLY A C 1
ATOM 1338 O O . GLY A 1 185 ? 17.277 5.762 -10.838 1.00 75.81 185 GLY A O 1
ATOM 1339 N N . SER A 1 186 ? 15.177 5.925 -11.614 1.00 71.69 186 SER A N 1
ATOM 1340 C CA . SER A 1 186 ? 14.920 7.293 -11.124 1.00 71.69 186 SER A CA 1
ATOM 1341 C C . SER A 1 186 ? 13.717 7.463 -10.192 1.00 71.69 186 SER A C 1
ATOM 1343 O O . SER A 1 186 ? 13.638 8.493 -9.536 1.00 71.69 186 SER A O 1
ATOM 1345 N N . MET A 1 187 ? 12.807 6.491 -10.072 1.00 75.25 187 MET A N 1
ATOM 1346 C CA . MET A 1 187 ? 11.626 6.593 -9.187 1.00 75.25 187 MET A CA 1
ATOM 1347 C C . MET A 1 187 ? 11.916 6.409 -7.681 1.00 75.25 187 MET A C 1
ATOM 1349 O O . MET A 1 187 ? 10.998 6.225 -6.882 1.00 75.25 187 MET A O 1
ATOM 1353 N N . GLY A 1 188 ? 13.184 6.418 -7.274 1.00 71.62 188 GLY A N 1
ATOM 1354 C CA . GLY A 1 188 ? 13.588 6.297 -5.877 1.00 71.62 188 GLY A CA 1
ATOM 1355 C C . GLY A 1 188 ? 14.777 7.189 -5.548 1.00 71.62 188 GLY A C 1
ATOM 1356 O O . GLY A 1 188 ? 15.362 7.826 -6.425 1.00 71.62 188 GLY A O 1
ATOM 1357 N N . SER A 1 189 ? 15.163 7.207 -4.273 1.00 70.75 189 SER A N 1
ATOM 1358 C CA . SER A 1 189 ? 16.380 7.894 -3.848 1.00 70.75 189 SER A CA 1
ATOM 1359 C C . SER A 1 189 ? 17.629 7.106 -4.256 1.00 70.75 189 SER A C 1
ATOM 1361 O O . SER A 1 189 ? 17.559 5.939 -4.659 1.00 70.75 189 SER A O 1
ATOM 1363 N N . ALA A 1 190 ? 18.800 7.727 -4.092 1.00 64.25 190 ALA A N 1
ATOM 1364 C CA . ALA A 1 190 ? 20.077 7.065 -4.328 1.00 64.25 190 ALA A CA 1
ATOM 1365 C C . ALA A 1 190 ? 20.221 5.764 -3.513 1.00 64.25 190 ALA A C 1
ATOM 1367 O O . ALA A 1 190 ? 20.744 4.785 -4.035 1.00 64.25 190 ALA A O 1
ATOM 1368 N N . SER A 1 191 ? 19.721 5.715 -2.276 1.00 69.81 191 SER A N 1
ATOM 1369 C CA . SER A 1 191 ? 19.808 4.549 -1.382 1.00 69.81 191 SER A CA 1
ATOM 1370 C C . SER A 1 191 ? 18.573 3.636 -1.416 1.00 69.81 191 SER A C 1
ATOM 1372 O O . SER A 1 191 ? 18.682 2.435 -1.148 1.00 69.81 191 SER A O 1
ATOM 1374 N N . THR A 1 192 ? 17.408 4.171 -1.792 1.00 75.50 192 THR A N 1
ATOM 1375 C CA . THR A 1 192 ? 16.114 3.490 -1.676 1.00 75.50 192 THR A CA 1
ATOM 1376 C C . THR A 1 192 ? 15.322 3.604 -2.974 1.00 75.50 192 THR A C 1
ATOM 1378 O O . THR A 1 192 ? 14.587 4.565 -3.194 1.00 75.50 192 THR A O 1
ATOM 1381 N N . ASN A 1 193 ? 15.416 2.573 -3.818 1.00 83.69 193 ASN A N 1
ATOM 1382 C CA . ASN A 1 193 ? 14.550 2.403 -4.984 1.00 83.69 193 ASN A CA 1
ATOM 1383 C C . ASN A 1 193 ? 13.785 1.070 -4.889 1.00 83.69 193 ASN A C 1
ATOM 1385 O O . ASN A 1 193 ? 14.320 -0.004 -5.177 1.00 83.69 193 ASN A O 1
ATOM 1389 N N . PHE A 1 194 ? 12.523 1.147 -4.454 1.00 88.00 194 PHE A N 1
ATOM 1390 C CA . PHE A 1 194 ? 11.651 -0.018 -4.272 1.00 88.00 194 PHE A CA 1
ATOM 1391 C C . PHE A 1 194 ? 11.293 -0.706 -5.594 1.00 88.00 194 PHE A C 1
ATOM 1393 O O . PHE A 1 194 ? 11.193 -1.931 -5.625 1.00 88.00 194 PHE A O 1
ATOM 1400 N N . TYR A 1 195 ? 11.154 0.060 -6.676 1.00 88.19 195 TYR A N 1
ATOM 1401 C CA . TYR A 1 195 ? 10.820 -0.444 -8.009 1.00 88.19 195 TYR A CA 1
ATOM 1402 C C . TYR A 1 195 ? 11.984 -1.231 -8.607 1.00 88.19 195 TYR A C 1
ATOM 1404 O O . TYR A 1 195 ? 11.809 -2.357 -9.067 1.00 88.19 195 TYR A O 1
ATOM 1412 N N . ASN A 1 196 ? 13.200 -0.691 -8.509 1.00 89.00 196 ASN A N 1
ATOM 1413 C CA . ASN A 1 196 ? 14.423 -1.390 -8.898 1.00 89.00 196 ASN A CA 1
ATOM 1414 C C . ASN A 1 196 ? 14.569 -2.715 -8.133 1.00 89.00 196 ASN A C 1
ATOM 1416 O O . ASN A 1 196 ? 14.657 -3.779 -8.743 1.00 89.00 196 ASN A O 1
ATOM 1420 N N . ARG A 1 197 ? 14.465 -2.676 -6.797 1.00 91.31 197 ARG A N 1
ATOM 1421 C CA . ARG A 1 197 ? 14.523 -3.883 -5.955 1.00 91.31 197 ARG A CA 1
ATOM 1422 C C . ARG A 1 197 ? 13.406 -4.887 -6.255 1.00 91.31 197 ARG A C 1
ATOM 1424 O O . ARG A 1 197 ? 13.598 -6.080 -6.032 1.00 91.31 197 ARG A O 1
ATOM 1431 N N . ALA A 1 198 ? 12.240 -4.444 -6.723 1.00 92.06 198 ALA A N 1
ATOM 1432 C CA . ALA A 1 198 ? 11.172 -5.349 -7.130 1.00 92.06 198 ALA A CA 1
ATOM 1433 C C . ALA A 1 198 ? 11.561 -6.165 -8.363 1.00 92.06 198 ALA A C 1
ATOM 1435 O O . ALA A 1 198 ? 11.434 -7.386 -8.335 1.00 92.06 198 ALA A O 1
ATOM 1436 N N . HIS A 1 199 ? 12.111 -5.525 -9.392 1.00 91.44 199 HIS A N 1
ATOM 1437 C CA . HIS A 1 199 ? 12.569 -6.221 -10.595 1.00 91.44 199 HIS A CA 1
ATOM 1438 C C . HIS A 1 199 ? 13.788 -7.116 -10.327 1.00 91.44 199 HIS A C 1
ATOM 1440 O O . HIS A 1 199 ? 13.828 -8.239 -10.824 1.00 91.44 199 HIS A O 1
ATOM 1446 N N . ILE A 1 200 ? 14.736 -6.684 -9.479 1.00 92.19 200 ILE A N 1
ATOM 1447 C CA . ILE A 1 200 ? 15.886 -7.515 -9.063 1.00 92.19 200 ILE A CA 1
ATOM 1448 C C . ILE A 1 200 ? 15.412 -8.862 -8.505 1.00 92.19 200 ILE A C 1
ATOM 1450 O O . ILE A 1 200 ? 15.896 -9.909 -8.924 1.00 92.19 200 ILE A O 1
ATOM 1454 N N . ARG A 1 201 ? 14.434 -8.844 -7.590 1.00 94.00 201 ARG A N 1
ATOM 1455 C CA . ARG A 1 201 ? 13.898 -10.064 -6.960 1.00 94.00 201 ARG A CA 1
ATOM 1456 C C . ARG A 1 201 ? 13.150 -10.978 -7.926 1.00 94.00 201 ARG A C 1
ATOM 1458 O O . ARG A 1 201 ? 12.924 -1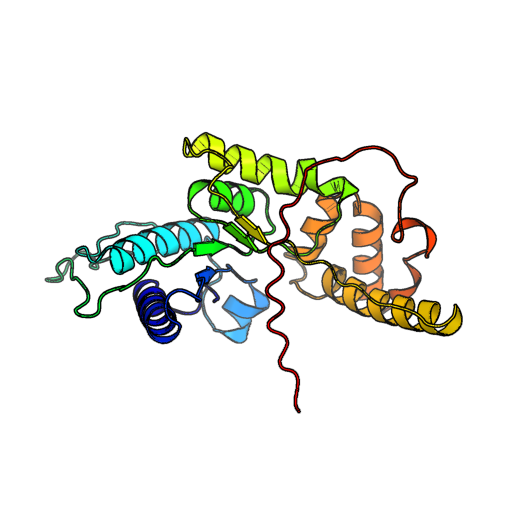2.127 -7.590 1.00 94.00 201 ARG A O 1
ATOM 1465 N N . GLN A 1 202 ? 12.761 -10.467 -9.089 1.00 93.25 202 GLN A N 1
ATOM 1466 C CA . GLN A 1 202 ? 12.072 -11.221 -10.134 1.00 93.25 202 GLN A CA 1
ATOM 1467 C C . GLN A 1 202 ? 13.036 -11.705 -11.231 1.00 93.25 202 GLN A C 1
ATOM 1469 O O . GLN A 1 202 ? 12.595 -12.040 -12.325 1.00 93.25 202 GLN A O 1
ATOM 1474 N N . GLY A 1 203 ? 14.347 -11.712 -10.959 1.00 91.69 203 GLY A N 1
ATOM 1475 C CA . GLY A 1 203 ? 15.367 -12.269 -11.854 1.00 91.69 203 GLY A CA 1
ATOM 1476 C C . GLY A 1 203 ? 16.077 -11.253 -12.751 1.00 91.69 203 GLY A C 1
ATOM 1477 O O . GLY A 1 203 ? 16.910 -11.637 -13.564 1.00 91.69 203 GLY A O 1
ATOM 1478 N N . TRP A 1 204 ? 15.814 -9.952 -12.596 1.00 89.44 204 TRP A N 1
ATOM 1479 C CA . TRP A 1 204 ? 16.365 -8.906 -13.473 1.00 89.44 204 TRP A CA 1
ATOM 1480 C C . TRP A 1 204 ? 17.513 -8.112 -12.840 1.00 89.44 204 TRP A C 1
ATOM 1482 O O . TRP A 1 204 ? 17.658 -6.914 -13.088 1.00 89.44 204 TRP A O 1
ATOM 1492 N N . ALA A 1 205 ? 18.327 -8.764 -12.005 1.00 88.81 205 ALA A N 1
ATOM 1493 C CA . ALA A 1 205 ? 19.385 -8.113 -11.232 1.00 88.81 205 ALA A CA 1
ATOM 1494 C C . ALA A 1 205 ? 20.398 -7.353 -12.103 1.00 88.81 205 ALA A C 1
ATOM 1496 O O . ALA A 1 205 ? 20.636 -6.164 -11.886 1.00 88.81 205 ALA A O 1
ATOM 1497 N N . GLU A 1 206 ? 20.943 -8.024 -13.118 1.00 87.31 206 GLU A N 1
ATOM 1498 C CA . GLU A 1 206 ? 21.958 -7.466 -14.018 1.00 87.31 206 GLU A CA 1
ATOM 1499 C C . GLU A 1 206 ? 21.425 -6.255 -14.792 1.00 87.31 206 GLU A C 1
ATOM 1501 O O . GLU A 1 206 ? 22.039 -5.188 -14.807 1.00 87.31 206 GLU A O 1
ATOM 1506 N N . VAL A 1 207 ? 20.229 -6.390 -15.368 1.00 85.06 207 VAL A N 1
ATOM 1507 C CA . VAL A 1 207 ? 19.582 -5.327 -16.147 1.00 85.06 207 VAL A CA 1
ATOM 1508 C C . VAL A 1 207 ? 19.263 -4.118 -15.267 1.00 85.06 207 VAL A C 1
ATOM 1510 O O . VAL A 1 207 ? 19.544 -2.979 -15.643 1.00 85.06 207 VAL A O 1
ATOM 1513 N N . ALA A 1 208 ? 18.721 -4.346 -14.070 1.00 85.25 208 ALA A N 1
ATOM 1514 C CA . ALA A 1 208 ? 18.397 -3.281 -13.128 1.00 85.25 208 ALA A CA 1
ATOM 1515 C C . ALA A 1 208 ? 19.650 -2.526 -12.640 1.00 85.25 208 ALA A C 1
ATOM 1517 O O . ALA A 1 208 ? 19.595 -1.304 -12.459 1.00 85.25 208 ALA A O 1
ATOM 1518 N N . ALA A 1 209 ? 20.771 -3.228 -12.441 1.00 82.81 209 ALA A N 1
ATOM 1519 C CA . ALA A 1 209 ? 22.049 -2.626 -12.068 1.00 82.81 209 ALA A CA 1
ATOM 1520 C C . ALA A 1 209 ? 22.633 -1.781 -13.210 1.00 82.81 209 ALA A C 1
ATOM 1522 O O . ALA A 1 209 ? 23.046 -0.641 -12.988 1.00 82.81 209 ALA A O 1
ATOM 1523 N N . GLU A 1 210 ? 22.600 -2.301 -14.435 1.00 83.25 210 GLU A N 1
ATOM 1524 C CA . GLU A 1 210 ? 23.144 -1.625 -15.611 1.00 83.25 210 GLU A CA 1
ATOM 1525 C C . GLU A 1 210 ? 22.368 -0.346 -15.963 1.00 83.25 210 GLU A C 1
ATOM 1527 O O . GLU A 1 210 ? 22.966 0.707 -16.204 1.00 83.25 210 GLU A O 1
ATOM 1532 N N . VAL A 1 211 ? 21.032 -0.390 -15.903 1.00 81.75 211 VAL A N 1
A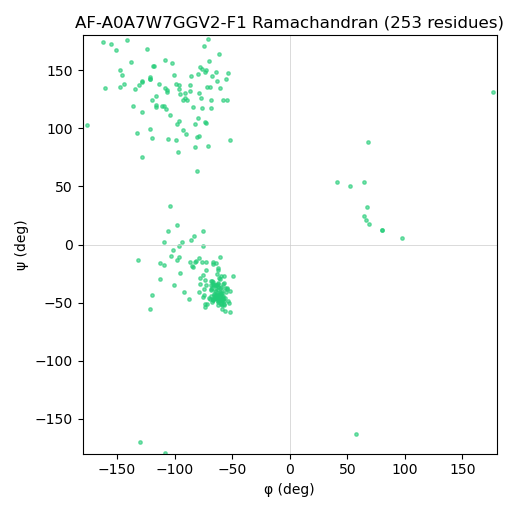TOM 1533 C CA . VAL A 1 211 ? 20.185 0.803 -16.078 1.00 81.75 211 VAL A CA 1
ATOM 1534 C C . VAL A 1 211 ? 20.526 1.866 -15.038 1.00 81.75 211 VAL A C 1
ATOM 1536 O O . VAL A 1 211 ? 20.680 3.039 -15.381 1.00 81.75 211 VAL A O 1
ATOM 1539 N N . ARG A 1 212 ? 20.678 1.471 -13.768 1.00 77.94 212 ARG A N 1
ATOM 1540 C CA . ARG A 1 212 ? 21.012 2.401 -12.683 1.00 77.94 212 ARG A CA 1
ATOM 1541 C C . ARG A 1 212 ? 22.390 3.033 -12.886 1.00 77.94 212 ARG A C 1
ATOM 1543 O O . ARG A 1 212 ? 22.508 4.248 -12.747 1.00 77.94 212 ARG A O 1
ATOM 1550 N N . ARG A 1 213 ? 23.395 2.240 -13.271 1.00 81.44 213 ARG A N 1
ATOM 1551 C CA . ARG A 1 213 ? 24.759 2.709 -13.557 1.00 81.44 213 ARG A CA 1
ATOM 1552 C C . ARG A 1 213 ? 24.774 3.748 -14.679 1.00 81.44 213 ARG A C 1
ATOM 1554 O O . ARG A 1 213 ? 25.280 4.850 -14.483 1.00 81.44 213 ARG A O 1
ATOM 1561 N N . ARG A 1 214 ? 24.167 3.437 -15.830 1.00 80.00 214 ARG A N 1
ATOM 1562 C CA . ARG A 1 214 ? 24.097 4.364 -16.975 1.00 80.00 214 ARG A CA 1
ATOM 1563 C C . ARG A 1 214 ? 23.320 5.638 -16.645 1.00 80.00 214 ARG A C 1
ATOM 1565 O O . ARG A 1 214 ? 23.735 6.730 -17.015 1.00 80.00 214 ARG A O 1
ATOM 1572 N N . ARG A 1 215 ? 22.229 5.529 -15.879 1.00 73.81 215 ARG A N 1
ATOM 1573 C CA . ARG A 1 215 ? 21.444 6.693 -15.442 1.00 73.81 215 ARG A CA 1
ATOM 1574 C C . ARG A 1 215 ? 22.258 7.636 -14.549 1.00 73.81 215 ARG A C 1
ATOM 1576 O O . ARG A 1 215 ? 22.183 8.844 -14.738 1.00 73.81 215 ARG A O 1
ATOM 1583 N N . GLN A 1 216 ? 23.032 7.094 -13.606 1.00 72.88 216 GLN A N 1
ATOM 1584 C CA . GLN A 1 216 ? 23.909 7.878 -12.726 1.00 72.88 216 GLN A CA 1
ATOM 1585 C C . GLN A 1 216 ? 25.052 8.554 -13.489 1.00 72.88 216 GLN A C 1
ATOM 1587 O O . GLN A 1 216 ? 25.439 9.662 -13.141 1.00 72.88 216 GLN A O 1
ATOM 1592 N N . ALA A 1 217 ? 25.541 7.921 -14.556 1.00 76.25 217 ALA A N 1
ATOM 1593 C CA . ALA A 1 217 ? 26.558 8.484 -15.438 1.00 76.25 217 ALA A CA 1
ATOM 1594 C C . ALA A 1 217 ? 26.030 9.579 -16.392 1.00 76.25 217 ALA A C 1
ATOM 1596 O O . ALA A 1 217 ? 26.801 10.107 -17.186 1.00 76.25 217 ALA A O 1
ATOM 1597 N N . GLY A 1 218 ? 24.729 9.905 -16.360 1.00 68.81 218 GLY A N 1
ATOM 1598 C CA . GLY A 1 218 ? 24.121 10.846 -17.310 1.00 68.81 218 GLY A CA 1
ATOM 1599 C C . GLY A 1 218 ? 24.050 10.312 -18.746 1.00 68.81 218 GLY A C 1
ATOM 1600 O O . GLY A 1 218 ? 23.863 11.083 -19.684 1.00 68.81 218 GLY A O 1
ATOM 1601 N N . ASP A 1 219 ? 24.189 8.998 -18.930 1.00 66.69 219 ASP A N 1
ATOM 1602 C CA . ASP A 1 219 ? 24.298 8.364 -20.240 1.00 66.69 219 ASP A CA 1
ATOM 1603 C C . ASP A 1 219 ? 22.926 8.276 -20.939 1.00 66.69 219 ASP A C 1
ATOM 1605 O O . ASP A 1 219 ? 21.994 7.595 -20.488 1.00 66.69 219 ASP A O 1
ATOM 1609 N N . GLY A 1 220 ? 22.808 8.955 -22.085 1.00 59.53 220 GLY A N 1
ATOM 1610 C CA . GLY A 1 220 ? 21.616 8.954 -22.938 1.00 59.53 220 GLY A CA 1
ATOM 1611 C C . GLY A 1 220 ? 21.278 7.585 -23.549 1.00 59.53 220 GLY A C 1
ATOM 1612 O O . GLY A 1 220 ? 20.140 7.369 -23.975 1.00 59.53 220 GLY A O 1
ATOM 1613 N N . THR A 1 221 ? 22.216 6.630 -23.534 1.00 63.34 221 THR A N 1
ATOM 1614 C CA . THR A 1 221 ? 22.042 5.265 -24.054 1.00 63.34 221 THR A CA 1
ATOM 1615 C C . THR A 1 221 ? 21.368 4.310 -23.067 1.00 63.34 221 THR A C 1
ATOM 1617 O O . THR A 1 221 ? 21.219 3.127 -23.368 1.00 63.34 221 THR A O 1
ATOM 1620 N N . VAL A 1 222 ? 20.872 4.786 -21.915 1.00 57.00 222 VAL A N 1
ATOM 1621 C CA . VAL A 1 222 ? 20.149 3.967 -20.911 1.00 57.00 222 VAL A CA 1
ATOM 1622 C C . VAL A 1 222 ? 19.027 3.097 -21.523 1.00 57.00 222 VAL A C 1
ATOM 1624 O O . VAL A 1 222 ? 18.676 2.040 -21.004 1.00 57.00 222 VAL A O 1
ATOM 1627 N N . ARG A 1 223 ? 18.466 3.537 -22.657 1.00 55.16 223 ARG A N 1
ATOM 1628 C CA . ARG A 1 223 ? 17.392 2.873 -23.417 1.00 55.16 223 ARG A CA 1
ATOM 1629 C C . ARG A 1 223 ? 17.875 1.663 -24.230 1.00 55.16 223 ARG A C 1
ATOM 1631 O O . ARG A 1 223 ? 17.054 0.863 -24.667 1.00 55.16 223 ARG A O 1
ATOM 1638 N N . GLN A 1 224 ? 19.185 1.524 -24.425 1.00 57.09 224 GLN A N 1
ATOM 1639 C CA . GLN A 1 224 ? 19.840 0.464 -25.198 1.00 57.09 224 GLN A CA 1
ATOM 1640 C C . GLN A 1 224 ? 20.331 -0.706 -24.334 1.00 57.09 224 GLN A C 1
ATOM 1642 O O . GLN A 1 224 ? 20.810 -1.692 -24.877 1.00 57.09 224 GLN A O 1
ATOM 1647 N N . VAL A 1 225 ? 20.152 -0.653 -23.006 1.00 55.78 225 VAL A N 1
ATOM 1648 C CA . VAL A 1 225 ? 20.442 -1.779 -22.086 1.00 55.78 225 VAL A CA 1
ATOM 1649 C C . VAL A 1 225 ? 19.592 -3.028 -22.409 1.00 55.78 225 VAL A C 1
ATOM 1651 O O . VAL A 1 225 ? 19.843 -4.122 -21.915 1.00 55.78 225 VAL A O 1
ATOM 1654 N N . TRP A 1 226 ? 18.590 -2.879 -23.278 1.00 62.03 226 TRP A N 1
ATOM 1655 C CA . TRP A 1 226 ? 17.523 -3.841 -23.519 1.00 62.03 226 TRP A CA 1
ATOM 1656 C C . TRP A 1 226 ? 17.559 -4.397 -24.947 1.00 62.03 226 TRP A C 1
ATOM 1658 O O . TRP A 1 226 ? 17.330 -3.648 -25.905 1.00 62.03 226 TRP A O 1
ATOM 1668 N N . SER A 1 227 ? 17.711 -5.719 -25.087 1.00 45.75 227 SER A N 1
ATOM 1669 C CA . SER A 1 227 ? 17.437 -6.441 -26.340 1.00 45.75 227 SER A CA 1
ATOM 1670 C C . SER A 1 227 ? 15.948 -6.842 -26.431 1.00 45.75 227 SER A C 1
ATOM 1672 O O . SER A 1 227 ? 15.399 -7.295 -25.423 1.00 45.75 227 SER A O 1
ATOM 1674 N N . PRO A 1 228 ? 15.273 -6.694 -27.594 1.00 39.47 228 PRO A N 1
ATOM 1675 C CA . PRO A 1 228 ? 13.846 -7.012 -27.774 1.00 39.47 228 PRO A CA 1
ATOM 1676 C C . PRO A 1 228 ? 13.449 -8.455 -27.423 1.00 39.47 228 PRO A C 1
ATOM 1678 O O . PRO A 1 228 ? 12.316 -8.707 -27.028 1.00 39.47 228 PRO A O 1
ATOM 1681 N N . THR A 1 229 ? 14.370 -9.412 -27.525 1.00 37.91 229 THR A N 1
ATOM 1682 C CA . THR A 1 229 ? 14.057 -10.848 -27.456 1.00 37.91 229 THR A CA 1
ATOM 1683 C C . THR A 1 229 ? 13.842 -11.413 -26.052 1.00 37.91 229 THR A C 1
ATOM 1685 O O . THR A 1 229 ? 13.349 -12.529 -25.939 1.00 37.91 229 THR A O 1
ATOM 1688 N N . ARG A 1 230 ? 14.170 -10.687 -24.972 1.00 39.81 230 ARG A N 1
ATOM 1689 C CA . ARG A 1 230 ? 14.070 -11.230 -23.597 1.00 39.81 230 ARG A CA 1
ATOM 1690 C C . ARG A 1 230 ? 12.799 -10.865 -22.824 1.00 39.81 230 ARG A C 1
ATOM 1692 O O . ARG A 1 230 ? 12.558 -11.482 -21.797 1.00 39.81 230 ARG A O 1
ATOM 1699 N N . TRP A 1 231 ? 12.007 -9.893 -23.283 1.00 40.72 231 TRP A N 1
ATOM 1700 C CA . TRP A 1 231 ? 10.809 -9.430 -22.556 1.00 40.72 231 TRP A CA 1
ATOM 1701 C C . TRP A 1 231 ? 9.481 -9.811 -23.213 1.00 40.72 231 TRP A C 1
ATOM 1703 O O . TRP A 1 231 ? 8.450 -9.735 -22.554 1.00 40.72 231 TRP A O 1
ATOM 1713 N N . CYS A 1 232 ? 9.470 -10.190 -24.496 1.00 29.70 232 CYS A N 1
ATOM 1714 C CA . CYS A 1 232 ? 8.202 -10.339 -25.210 1.00 29.70 232 CYS A CA 1
ATOM 1715 C C . CYS A 1 232 ? 7.450 -11.638 -24.899 1.00 29.70 232 CYS A C 1
ATOM 1717 O O . CYS A 1 232 ? 6.226 -11.590 -24.898 1.00 29.70 232 CYS A O 1
ATOM 1719 N N . TRP A 1 233 ? 8.123 -12.765 -24.640 1.00 26.97 233 TRP A N 1
ATOM 1720 C CA . TRP A 1 233 ? 7.493 -14.048 -24.286 1.00 26.97 233 TRP A CA 1
ATOM 1721 C C . TRP A 1 233 ? 8.586 -15.134 -24.148 1.00 26.97 233 TRP A C 1
ATOM 1723 O O . TRP A 1 233 ? 9.383 -15.262 -25.082 1.00 26.97 233 TRP A O 1
ATOM 1733 N N . PRO A 1 234 ? 8.656 -15.960 -23.088 1.00 30.48 234 PRO A N 1
ATOM 1734 C CA . PRO A 1 234 ? 9.375 -17.232 -23.151 1.00 30.48 234 PRO A CA 1
ATOM 1735 C C . PRO A 1 234 ? 8.519 -18.287 -23.883 1.00 30.48 234 PRO A C 1
ATOM 1737 O O . PRO A 1 234 ? 7.290 -18.197 -23.875 1.00 30.48 234 PRO A O 1
ATOM 1740 N N . PRO A 1 235 ? 9.115 -19.304 -24.534 1.00 27.95 235 PRO A N 1
ATOM 1741 C CA . PRO A 1 235 ? 8.356 -20.343 -25.228 1.00 27.95 235 PRO A CA 1
ATOM 1742 C C . PRO A 1 235 ? 7.345 -21.018 -24.286 1.00 27.95 235 PRO A C 1
ATOM 1744 O O . PRO A 1 235 ? 7.603 -21.205 -23.100 1.00 27.95 235 PRO A O 1
ATOM 1747 N N . ARG A 1 236 ? 6.167 -21.347 -24.834 1.00 32.09 236 ARG A N 1
ATOM 1748 C CA . ARG A 1 236 ? 4.988 -21.885 -24.133 1.00 32.09 236 ARG A CA 1
ATOM 1749 C C . ARG A 1 236 ? 5.317 -23.108 -23.261 1.00 32.09 236 ARG A C 1
ATOM 1751 O O . ARG A 1 236 ? 5.129 -24.237 -23.699 1.00 32.09 236 ARG A O 1
ATOM 1758 N N . SER A 1 237 ? 5.671 -22.915 -21.999 1.00 40.25 237 SER A N 1
ATOM 1759 C CA . SER A 1 237 ? 5.537 -23.966 -20.989 1.00 40.25 237 SER A CA 1
ATOM 1760 C C . SER A 1 237 ? 5.537 -23.384 -19.580 1.00 40.25 237 SER A C 1
ATOM 1762 O O . SER A 1 237 ? 6.364 -22.548 -19.249 1.00 40.25 237 SER A O 1
ATOM 1764 N N . SER A 1 238 ? 4.592 -23.882 -18.777 1.00 39.28 238 SER A N 1
ATOM 1765 C CA . SER A 1 238 ? 4.453 -23.759 -17.317 1.00 39.28 238 SER A CA 1
ATOM 1766 C C . SER A 1 238 ? 4.133 -22.386 -16.706 1.00 39.28 238 SER A C 1
ATOM 1768 O O . SER A 1 238 ? 5.015 -21.692 -16.225 1.00 39.28 238 SER A O 1
ATOM 1770 N N . ALA A 1 239 ? 2.833 -22.082 -16.596 1.00 33.97 239 ALA A N 1
ATOM 1771 C CA . ALA A 1 239 ? 2.170 -21.722 -15.330 1.00 33.97 239 ALA A CA 1
ATOM 1772 C C . ALA A 1 239 ? 0.658 -21.541 -15.575 1.00 33.97 239 ALA A C 1
ATOM 1774 O O . ALA A 1 239 ? 0.218 -20.525 -16.106 1.00 33.97 239 ALA A O 1
ATOM 1775 N N . ARG A 1 240 ? -0.172 -22.524 -15.200 1.00 35.28 240 ARG A N 1
ATOM 1776 C CA . ARG A 1 240 ? -1.636 -22.355 -15.171 1.00 35.28 240 ARG A CA 1
ATOM 1777 C C . ARG A 1 240 ? -2.071 -22.056 -13.738 1.00 35.28 240 ARG A C 1
ATOM 1779 O O . ARG A 1 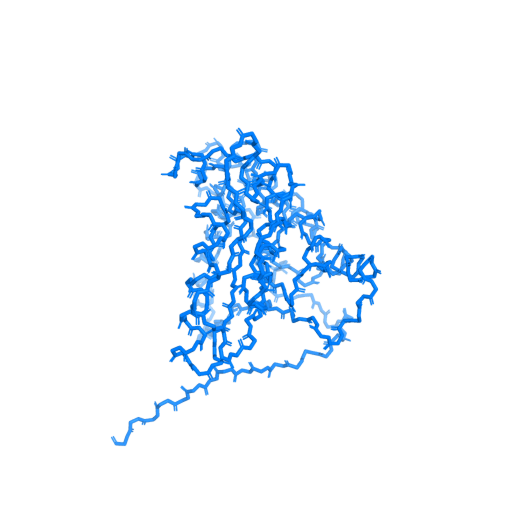240 ? -2.411 -22.969 -12.997 1.00 35.28 240 ARG A O 1
ATOM 1786 N N . ARG A 1 241 ? -2.113 -20.776 -13.363 1.00 42.88 241 ARG A N 1
ATOM 1787 C CA . ARG A 1 241 ? -3.135 -20.300 -12.417 1.00 42.88 241 ARG A CA 1
ATOM 1788 C C . ARG A 1 241 ? -4.278 -19.734 -13.246 1.00 42.88 241 ARG A C 1
ATOM 1790 O O . ARG A 1 241 ? -4.055 -18.988 -14.196 1.00 42.88 241 ARG A O 1
ATOM 1797 N N . ARG A 1 242 ? -5.496 -20.179 -12.949 1.00 29.09 242 ARG A N 1
ATOM 1798 C CA . ARG A 1 242 ? -6.705 -19.735 -13.640 1.00 29.09 242 ARG A CA 1
ATOM 1799 C C . ARG A 1 242 ? -7.082 -18.382 -13.035 1.00 29.09 242 ARG A C 1
ATOM 1801 O O . ARG A 1 242 ? -7.464 -18.323 -11.874 1.00 29.09 242 ARG A O 1
ATOM 1808 N N . TRP A 1 243 ? -6.904 -17.313 -13.800 1.00 33.88 243 TRP A N 1
ATOM 1809 C CA . TRP A 1 243 ? -7.321 -15.967 -13.422 1.00 33.88 243 TRP A CA 1
ATOM 1810 C C . TRP A 1 243 ? -8.797 -15.807 -13.791 1.00 33.88 243 TRP A C 1
ATOM 1812 O O . TRP A 1 243 ? -9.152 -15.931 -14.963 1.00 33.88 243 TRP A O 1
ATOM 1822 N N . SER A 1 244 ? -9.671 -15.571 -12.817 1.00 30.70 244 SER A N 1
ATOM 1823 C CA . SER A 1 244 ? -11.038 -15.118 -13.081 1.00 30.70 244 SER A CA 1
ATOM 1824 C C . SER A 1 244 ? -10.994 -13.610 -13.328 1.00 30.70 244 SER A C 1
ATOM 1826 O O . SER A 1 244 ? -10.997 -12.821 -12.388 1.00 30.70 244 SER A O 1
ATOM 1828 N N . GLY A 1 245 ? -10.872 -13.208 -14.593 1.00 29.22 245 GLY A N 1
ATOM 1829 C CA . GLY A 1 245 ? -10.926 -11.802 -14.982 1.00 29.22 245 GLY A CA 1
ATOM 1830 C C . GLY A 1 245 ? -12.353 -11.269 -14.879 1.00 29.22 245 GLY A C 1
ATOM 1831 O O . GLY A 1 245 ? -13.178 -11.556 -15.741 1.00 29.22 245 GLY A O 1
ATOM 1832 N N . GLY A 1 246 ? -1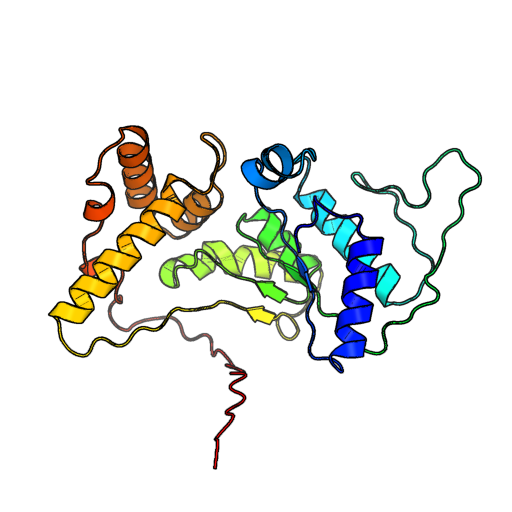2.640 -10.484 -13.843 1.00 28.94 246 GLY A N 1
ATOM 1833 C CA . GLY A 1 246 ? -13.784 -9.576 -13.817 1.00 28.94 246 GLY A CA 1
ATOM 1834 C C . GLY A 1 246 ? -13.407 -8.294 -14.551 1.00 28.94 246 GLY A C 1
ATOM 1835 O O . GLY A 1 246 ? -12.939 -7.339 -13.940 1.00 28.94 246 GLY A O 1
ATOM 1836 N N . ALA A 1 247 ? -13.536 -8.281 -15.876 1.00 29.41 247 ALA A N 1
ATOM 1837 C CA . ALA A 1 247 ? -13.365 -7.058 -16.644 1.00 29.41 247 ALA A CA 1
ATOM 1838 C C . ALA A 1 247 ? -14.589 -6.154 -16.418 1.00 29.41 247 ALA A C 1
ATOM 1840 O O . ALA A 1 247 ? -15.661 -6.402 -16.966 1.00 29.41 247 ALA A O 1
ATOM 1841 N N . CYS A 1 248 ? -14.437 -5.088 -15.629 1.00 27.33 248 CYS A N 1
ATOM 1842 C CA . CYS A 1 248 ? -15.357 -3.953 -15.667 1.00 27.33 248 CYS A CA 1
ATOM 1843 C C . CYS A 1 248 ? -15.140 -3.195 -16.984 1.00 27.33 248 CYS A C 1
ATOM 1845 O O . CYS A 1 248 ? -14.380 -2.232 -17.042 1.00 27.33 248 CYS A O 1
ATOM 1847 N N . VAL A 1 249 ? -15.796 -3.644 -18.054 1.00 26.88 249 VAL A N 1
ATOM 1848 C CA . VAL A 1 249 ? -15.997 -2.851 -19.271 1.00 26.88 249 VAL A CA 1
ATOM 1849 C C . VAL A 1 249 ? -17.455 -2.407 -19.270 1.00 26.88 249 VAL A C 1
ATOM 1851 O O . VAL A 1 249 ? -18.332 -3.120 -19.748 1.00 26.88 249 VAL A O 1
ATOM 1854 N N . SER A 1 250 ? -17.741 -1.235 -18.701 1.00 28.98 250 SER A N 1
ATOM 1855 C CA . SER A 1 250 ? -19.014 -0.558 -18.950 1.00 28.98 250 SER A CA 1
ATOM 1856 C C . SER A 1 250 ? -18.918 0.120 -20.315 1.00 28.98 250 SER A C 1
ATOM 1858 O O . SER A 1 250 ? -18.383 1.223 -20.434 1.00 28.98 250 SER A O 1
ATOM 1860 N N . GLY A 1 251 ? -19.375 -0.577 -21.354 1.00 26.52 251 GLY A N 1
ATOM 1861 C CA . GLY A 1 251 ? -19.556 -0.007 -22.682 1.00 26.52 251 GLY A CA 1
ATOM 1862 C C . GLY A 1 251 ? -20.697 1.006 -22.660 1.00 26.52 251 GLY A C 1
ATOM 1863 O O . GLY A 1 251 ? -21.837 0.647 -22.379 1.00 26.52 251 GLY A O 1
ATOM 1864 N N . ALA A 1 252 ? -20.388 2.265 -22.952 1.00 28.67 252 ALA A N 1
ATOM 1865 C CA . ALA A 1 252 ? -21.377 3.243 -23.375 1.00 28.67 252 ALA A CA 1
ATOM 1866 C C . ALA A 1 252 ? -21.357 3.287 -24.908 1.00 28.67 252 ALA A C 1
ATOM 1868 O O . ALA A 1 252 ? -20.413 3.796 -25.508 1.00 28.67 252 ALA A O 1
ATOM 1869 N N . THR A 1 253 ? -22.376 2.713 -25.540 1.00 27.89 253 THR A N 1
ATOM 1870 C CA . THR A 1 253 ? -22.724 2.981 -26.941 1.00 27.89 253 THR A CA 1
ATOM 1871 C C . THR A 1 253 ? -23.477 4.309 -27.014 1.00 27.89 253 THR A C 1
ATOM 1873 O O . THR A 1 253 ? -24.454 4.459 -26.277 1.00 27.89 253 THR A O 1
ATOM 1876 N N . PRO A 1 254 ? -23.112 5.253 -27.896 1.00 39.53 254 PRO A N 1
ATOM 1877 C CA . PRO A 1 254 ? -24.042 6.276 -28.346 1.00 39.53 254 PRO A CA 1
ATOM 1878 C C . PRO A 1 254 ? -24.848 5.740 -29.537 1.00 39.53 254 PRO A C 1
ATOM 1880 O O . PRO A 1 254 ? -24.280 5.134 -30.450 1.00 39.53 254 PRO A O 1
ATOM 1883 N N . GLY A 1 255 ? -26.169 5.920 -29.467 1.00 40.50 255 GLY A N 1
ATOM 1884 C CA . GLY A 1 255 ? -27.090 5.767 -30.596 1.00 40.50 255 GLY A CA 1
ATOM 1885 C C . GLY A 1 255 ? -27.156 7.008 -31.476 1.00 40.50 255 GLY A C 1
ATOM 1886 O O . GLY A 1 255 ? -26.420 7.981 -31.192 1.00 40.50 255 GLY A O 1
#